Protein AF-0000000087545184 (afdb_homodimer)

Organism: NCBI:txid47879

Foldseek 3Di:
DDPPPPPPVPPDPVNVCVVVVVVVVVVVVVVVVVVPPPPPPQDPDPPFQQHHPLLPLQQLLQLLLLCVVLDDPVCSNVLSVQLVRLLRVVLNPDDPVVNVVVVVLSCQCRDQVNNCVQQVDNDHSNPDDSVSSVSSLVCLCPDPDPVSNVSSVVSSVSSVVSSLQDQVSQVRVVHRGDPPD/DDPDPPPPVPPDPVNVCVVVVVVVVVVVVVVVVVVPPPPPPQDPDPPFQQHHPLLPLQQLLQLLLLCVVLDDPVCSNVLSVQLVRLLRVVLNPDDPVVNVVVVVLSCQCRDQVNNCVQQVDNDHSNPDDSVSSVSSLVCLCPDPDVVSNVSSVVSSVSSVVSSLQDQVSQVRVVHRGDPPD

Sequence (362 aa):
MNPSLTDTPVLSRRGLLKFSLGASVFLSTVGLGASLSGCSPSQPAKGLAALRDSDLPFLRALIPVMLEGAVAAEQRNAAADATLESLDTALAHLSPPMLKLTRQLFDVLTLGITRGPLTGVWGSWETASGDEIRQFLDRWENSSLDLLRQGHSSLLQMVMMAWYSRAEAWTHCGYPGPPTVMNPSLTDTPVLSRRGLLKFSLGASVFLSTVGLGASLSGCSPSQPAKGLAALRDSDLPFLRALIPVMLEGAVAAEQRNAAADATLESLDTALAHLSPPMLKLTRQLFDVLTLGITRGPLTGVWGSWETASGDEIRQFLDRWENSSLDLLRQGHSSLLQMVMMAWYSRAEAWTHCGYPGPPTV

Solvent-accessible surface area (backbone atoms only — not comparable to full-atom values): 20162 Å² total; per-residue (Å²): 137,79,84,76,79,76,74,62,85,68,75,52,68,66,62,54,42,54,53,47,45,54,49,41,53,56,42,48,59,53,41,62,67,47,63,72,51,85,68,60,81,75,55,41,24,92,95,46,74,44,46,28,65,80,47,43,43,50,48,67,46,46,43,43,58,68,39,56,72,66,43,58,78,90,47,28,66,63,49,31,54,53,23,51,53,38,34,25,55,53,48,52,69,43,55,68,70,57,38,50,54,52,48,48,56,45,46,49,60,59,35,75,85,42,17,22,82,72,39,70,49,76,68,59,44,79,74,50,48,65,66,54,48,50,48,22,52,50,50,22,53,68,42,91,48,64,70,43,29,22,48,40,23,36,53,50,50,52,51,50,52,24,35,64,72,33,54,64,55,25,46,59,36,72,36,97,38,74,80,80,124,136,80,84,79,80,73,76,60,83,69,75,52,68,67,62,55,44,53,54,46,45,54,50,41,53,56,42,48,60,53,43,62,68,47,62,70,54,83,68,62,81,76,54,40,25,91,96,45,74,44,46,29,65,80,47,45,45,50,47,65,46,44,43,43,58,69,38,56,72,66,42,59,80,90,46,27,65,63,50,30,55,53,25,51,53,40,36,23,55,54,48,54,69,42,55,68,71,58,39,50,52,52,49,48,55,48,46,50,60,61,35,73,85,42,16,25,82,72,39,70,50,75,68,59,44,79,72,50,48,66,67,56,49,50,50,23,51,48,49,22,53,68,42,94,47,64,69,41,29,24,50,38,24,36,52,50,50,51,52,50,52,21,36,64,72,33,55,64,52,25,47,60,36,72,37,98,39,73,81,80,124

pLDDT: mean 77.79, std 22.31, range [23.62, 97.75]

Radius of gyratio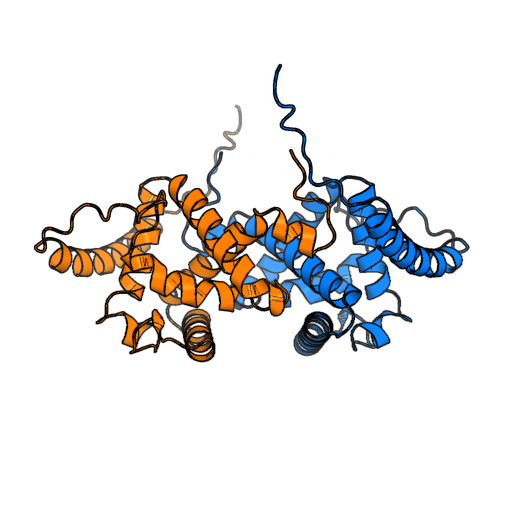n: 22.63 Å; Cα contacts (8 Å, |Δi|>4): 342; chains: 2; bounding box: 48×69×54 Å

Nearest PDB structures (foldseek):
  3j6b-assembly1_R  TM=2.404E-01  e=7.733E+00  Saccharomyces cerevisiae

Structure (mmCIF, N/CA/C/O backbone):
data_AF-0000000087545184-model_v1
#
loop_
_entity.id
_entity.type
_entity.pdbx_description
1 polymer 'Twin-arginine translocation pathway signal protein'
#
loop_
_atom_site.group_PDB
_atom_site.id
_atom_site.type_symbol
_atom_site.label_atom_id
_atom_site.label_alt_id
_atom_site.label_comp_id
_atom_site.label_asym_id
_atom_site.label_entity_id
_atom_site.label_seq_id
_atom_site.pdbx_PDB_ins_code
_atom_site.Cartn_x
_atom_site.Cartn_y
_atom_site.Cartn_z
_atom_site.occupancy
_atom_site.B_iso_or_equiv
_atom_site.auth_seq_id
_atom_site.auth_comp_id
_atom_site.auth_asym_id
_atom_site.auth_atom_id
_atom_site.pdbx_PDB_model_num
ATOM 1 N N . MET A 1 1 ? 33.625 -12.812 27.609 1 24.09 1 MET A N 1
ATOM 2 C CA . MET A 1 1 ? 32.625 -13.828 27.312 1 24.09 1 MET A CA 1
ATOM 3 C C . MET A 1 1 ? 31.516 -13.25 26.453 1 24.09 1 MET A C 1
ATOM 5 O O . MET A 1 1 ? 30.766 -12.391 26.906 1 24.09 1 MET A O 1
ATOM 9 N N . ASN A 1 2 ? 31.609 -12.898 25.156 1 28.33 2 ASN A N 1
ATOM 10 C CA . ASN A 1 2 ? 31.031 -11.945 24.203 1 28.33 2 ASN A CA 1
ATOM 11 C C . ASN A 1 2 ? 29.641 -12.391 23.75 1 28.33 2 ASN A C 1
ATOM 13 O O . ASN A 1 2 ? 29.484 -13.5 23.234 1 28.33 2 ASN A O 1
ATOM 17 N N . PRO A 1 3 ? 28.469 -11.977 24.438 1 34.03 3 PRO A N 1
ATOM 18 C CA . PRO A 1 3 ? 27.125 -12.5 24.188 1 34.03 3 PRO A CA 1
ATOM 19 C C . PRO A 1 3 ? 26.734 -12.453 22.719 1 34.03 3 PRO A C 1
ATOM 21 O O . PRO A 1 3 ? 27.125 -11.531 22 1 34.03 3 PRO A O 1
ATOM 24 N N . SER A 1 4 ? 26.766 -13.602 22.016 1 30.97 4 SER A N 1
ATOM 25 C CA . SER A 1 4 ? 26.516 -13.906 20.609 1 30.97 4 SER A CA 1
ATOM 26 C C . SER A 1 4 ? 25.125 -13.461 20.172 1 30.97 4 SER A C 1
ATOM 28 O O . SER A 1 4 ? 24.125 -13.867 20.781 1 30.97 4 SER A O 1
ATOM 30 N N . LEU A 1 5 ? 24.859 -12.258 19.859 1 33.28 5 LEU A N 1
ATOM 31 C CA . LEU A 1 5 ? 23.734 -11.453 19.391 1 33.28 5 LEU A CA 1
ATOM 32 C C . LEU A 1 5 ? 22.969 -12.164 18.281 1 33.28 5 LEU A C 1
ATOM 34 O O . LEU A 1 5 ? 22.109 -11.57 17.625 1 33.28 5 LEU A O 1
ATOM 38 N N . THR A 1 6 ? 23.469 -13.336 17.75 1 33.72 6 THR A N 1
ATOM 39 C CA . THR A 1 6 ? 22.922 -13.945 16.547 1 33.72 6 THR A CA 1
ATOM 40 C C . THR A 1 6 ? 21.547 -14.531 16.812 1 33.72 6 THR A C 1
ATOM 42 O O . THR A 1 6 ? 21.359 -15.75 16.75 1 33.72 6 THR A O 1
ATOM 45 N N . ASP A 1 7 ? 20.859 -14.195 17.859 1 32.78 7 ASP A N 1
ATOM 46 C CA . ASP A 1 7 ? 19.625 -14.945 18.109 1 32.78 7 ASP A CA 1
ATOM 47 C C . ASP A 1 7 ? 18.594 -14.68 17 1 32.78 7 ASP A C 1
ATOM 49 O O . ASP A 1 7 ? 17.969 -13.617 16.969 1 32.78 7 ASP A O 1
ATOM 53 N N . THR A 1 8 ? 18.922 -14.906 15.734 1 35.34 8 THR A N 1
ATOM 54 C CA . THR A 1 8 ? 17.953 -14.945 14.641 1 35.34 8 THR A CA 1
ATOM 55 C C . THR A 1 8 ? 16.719 -15.75 15.039 1 35.34 8 THR A C 1
ATOM 57 O O . THR A 1 8 ? 16.844 -16.906 15.453 1 35.34 8 THR A O 1
ATOM 60 N N . PRO A 1 9 ? 15.719 -15.227 15.555 1 37.59 9 PRO A N 1
ATOM 61 C CA . PRO A 1 9 ? 14.594 -16.109 15.852 1 37.59 9 PRO A CA 1
ATOM 62 C C . PRO A 1 9 ? 14.484 -17.281 14.867 1 37.59 9 PRO A C 1
ATOM 64 O O . PRO A 1 9 ? 14.516 -17.078 13.656 1 37.59 9 PRO A O 1
ATOM 67 N N . VAL A 1 10 ? 15.094 -18.469 15.086 1 35.94 10 VAL A N 1
ATOM 68 C CA . VAL A 1 10 ? 15.094 -19.797 14.469 1 35.94 10 VAL A CA 1
ATOM 69 C C . VAL A 1 10 ? 13.664 -20.203 14.125 1 35.94 10 VAL A C 1
ATOM 71 O O . VAL A 1 10 ? 12.805 -20.297 15.008 1 35.94 10 VAL A O 1
ATOM 74 N N . LEU A 1 11 ? 13.039 -19.672 13.125 1 39.94 11 LEU A N 1
ATOM 75 C CA . LEU A 1 11 ? 11.883 -20.422 12.656 1 39.94 11 LEU A CA 1
ATOM 76 C C . LEU A 1 11 ? 12.047 -21.906 12.961 1 39.94 11 LEU A C 1
ATOM 78 O O . LEU A 1 11 ? 13.102 -22.484 12.68 1 39.94 11 LEU A O 1
ATOM 82 N N . SER A 1 12 ? 11.445 -22.375 14.008 1 40.38 12 SER A N 1
ATOM 83 C CA . SER A 1 12 ? 11.547 -23.781 14.375 1 40.38 12 SER A CA 1
ATOM 84 C C . SER A 1 12 ? 11.367 -24.688 13.156 1 40.38 12 SER A C 1
ATOM 86 O O . SER A 1 12 ? 10.656 -24.328 12.211 1 40.38 12 SER A O 1
ATOM 88 N N . ARG A 1 13 ? 12.227 -25.688 12.852 1 46.81 13 ARG A N 1
ATOM 89 C CA . ARG A 1 13 ? 12.258 -26.703 11.805 1 46.81 13 ARG A CA 1
ATOM 90 C C . ARG A 1 13 ? 10.867 -27.25 11.531 1 46.81 13 ARG A C 1
ATOM 92 O O . ARG A 1 13 ? 10.477 -27.438 10.375 1 46.81 13 ARG A O 1
ATOM 99 N N . ARG A 1 14 ? 10.094 -27.484 12.609 1 47.75 14 ARG A N 1
ATOM 100 C CA . ARG A 1 14 ? 8.773 -28.094 12.484 1 47.75 14 ARG A CA 1
ATOM 101 C C . ARG A 1 14 ? 7.789 -27.156 11.805 1 47.75 14 ARG A C 1
ATOM 103 O O . ARG A 1 14 ? 6.988 -27.578 10.969 1 47.75 14 ARG A O 1
ATOM 110 N N . GLY A 1 15 ? 7.746 -26.016 12.156 1 43.97 15 GLY A N 1
ATOM 111 C CA . GLY A 1 15 ? 6.859 -25.031 11.539 1 43.97 15 GLY A CA 1
ATOM 112 C C . GLY A 1 15 ? 7.23 -24.719 10.102 1 43.97 15 GLY A C 1
ATOM 113 O O . GLY A 1 15 ? 6.352 -24.578 9.25 1 43.97 15 GLY A O 1
ATOM 114 N N . LEU A 1 16 ? 8.5 -24.594 9.75 1 49 16 LEU A N 1
ATOM 115 C CA . LEU A 1 16 ? 9.008 -24.484 8.391 1 49 16 LEU A CA 1
ATOM 116 C C . LEU A 1 16 ? 8.68 -25.734 7.582 1 49 16 LEU A C 1
ATOM 118 O O . LEU A 1 16 ? 8.328 -25.656 6.402 1 49 16 LEU A O 1
ATOM 122 N N . LEU A 1 17 ? 8.664 -26.906 8.227 1 48.59 17 LEU A N 1
ATOM 123 C CA . LEU A 1 17 ? 8.328 -28.172 7.586 1 48.59 17 LEU A CA 1
ATOM 124 C C . LEU A 1 17 ? 6.844 -28.25 7.246 1 48.59 17 LEU A C 1
ATOM 126 O O . LEU A 1 17 ? 6.473 -28.688 6.16 1 48.59 17 LEU A O 1
ATOM 130 N N . LYS A 1 18 ? 5.922 -27.891 8.078 1 48.12 18 LYS A N 1
ATOM 131 C CA . LYS A 1 18 ? 4.488 -27.891 7.805 1 48.12 18 LYS A CA 1
ATOM 132 C C . LYS A 1 18 ? 4.141 -26.906 6.691 1 48.12 18 LYS A C 1
ATOM 134 O O . LYS A 1 18 ? 3.318 -27.203 5.824 1 48.12 18 LYS A O 1
ATOM 139 N N . PHE A 1 19 ? 4.707 -25.812 6.703 1 43.84 19 PHE A N 1
ATOM 140 C CA . PHE A 1 19 ? 4.504 -24.828 5.645 1 43.84 19 PHE A CA 1
ATOM 141 C C . PHE A 1 19 ? 5.141 -25.297 4.344 1 43.84 19 PHE A C 1
ATOM 143 O O . PHE A 1 19 ? 4.555 -25.141 3.268 1 43.84 19 PHE A O 1
ATOM 150 N N . SER A 1 20 ? 6.324 -25.828 4.406 1 46.53 20 SER A N 1
ATOM 151 C CA . SER A 1 20 ? 6.965 -26.422 3.236 1 46.53 20 SER A CA 1
ATOM 152 C C . SER A 1 20 ? 6.207 -27.656 2.756 1 46.53 20 SER A C 1
ATOM 154 O O . SER A 1 20 ? 6.082 -27.875 1.552 1 46.53 20 SER A O 1
ATOM 156 N N . LEU A 1 21 ? 5.711 -28.438 3.666 1 46.19 21 LEU A N 1
ATOM 157 C CA . LEU A 1 21 ? 4.961 -29.641 3.279 1 46.19 21 LEU A CA 1
ATOM 158 C C . LEU A 1 21 ? 3.625 -29.25 2.652 1 46.19 21 LEU A C 1
ATOM 160 O O . LEU A 1 21 ? 3.199 -29.859 1.668 1 46.19 21 LEU A O 1
ATOM 164 N N . GLY A 1 22 ? 2.949 -28.359 3.168 1 43.41 22 GLY A N 1
ATOM 165 C CA . GLY A 1 22 ? 1.74 -27.875 2.512 1 43.41 22 GLY A CA 1
ATOM 166 C C . GLY A 1 22 ? 2.01 -27.203 1.177 1 43.41 22 GLY A C 1
ATOM 167 O O . GLY A 1 22 ? 1.303 -27.453 0.198 1 43.41 22 GLY A O 1
ATOM 168 N N . ALA A 1 23 ? 3.002 -26.422 1.143 1 44.78 23 ALA A N 1
ATOM 169 C CA . ALA A 1 23 ? 3.436 -25.859 -0.129 1 44.78 23 ALA A CA 1
ATOM 170 C C . ALA A 1 23 ? 3.953 -26.938 -1.07 1 44.78 23 ALA A C 1
ATOM 172 O O . ALA A 1 23 ? 3.711 -26.891 -2.279 1 44.78 23 ALA A O 1
ATOM 173 N N . SER A 1 24 ? 4.668 -27.844 -0.551 1 44.38 24 SER A N 1
ATOM 174 C CA . SER A 1 24 ? 5.152 -28.953 -1.361 1 44.38 24 SER A CA 1
ATOM 175 C C . SER A 1 24 ? 3.994 -29.812 -1.874 1 44.38 24 SER A C 1
ATOM 177 O O . SER A 1 24 ? 4.027 -30.297 -3.008 1 44.38 24 SER A O 1
ATOM 179 N N . VAL A 1 25 ? 3.047 -30.156 -0.999 1 44.69 25 VAL A N 1
ATOM 180 C CA . VAL A 1 25 ? 1.934 -30.953 -1.495 1 44.69 25 VAL A CA 1
ATOM 181 C C . VAL A 1 25 ? 1.192 -30.188 -2.588 1 44.69 25 VAL A C 1
ATOM 183 O O . VAL A 1 25 ? 0.802 -30.781 -3.605 1 44.69 25 VAL A O 1
ATOM 186 N N . PHE A 1 26 ? 1.007 -29 -2.361 1 43.09 26 PHE A N 1
ATOM 187 C CA . PHE A 1 26 ? 0.377 -28.219 -3.412 1 43.09 26 PHE A CA 1
ATOM 188 C C . PHE A 1 26 ? 1.275 -28.125 -4.641 1 43.09 26 PHE A C 1
ATOM 190 O O . PHE A 1 26 ? 0.806 -28.281 -5.77 1 43.09 26 PHE A O 1
ATOM 197 N N . LEU A 1 27 ? 2.598 -28.016 -4.383 1 43.88 27 LEU A N 1
ATOM 198 C CA . LEU A 1 27 ? 3.545 -27.984 -5.488 1 43.88 27 LEU A CA 1
ATOM 199 C C . LEU A 1 27 ? 3.668 -29.344 -6.148 1 43.88 27 LEU A C 1
ATOM 201 O O . LEU A 1 27 ? 3.854 -29.453 -7.363 1 43.88 27 LEU A O 1
ATOM 205 N N . SER A 1 28 ? 3.674 -30.375 -5.406 1 43.22 28 SER A N 1
ATOM 206 C CA . SER A 1 28 ? 3.832 -31.688 -6.016 1 43.22 28 SER A CA 1
ATOM 207 C C . SER A 1 28 ? 2.648 -32.031 -6.91 1 43.22 28 SER A C 1
ATOM 209 O O . SER A 1 28 ? 2.809 -32.688 -7.934 1 43.22 28 SER A O 1
ATOM 211 N N . THR A 1 29 ? 1.557 -31.641 -6.527 1 42.66 29 THR A N 1
ATOM 212 C CA . THR A 1 29 ? 0.438 -31.984 -7.395 1 42.66 29 THR A CA 1
ATOM 213 C C . THR A 1 29 ? 0.435 -31.125 -8.648 1 42.66 29 THR A C 1
ATOM 215 O O . THR A 1 29 ? 0.121 -31.609 -9.742 1 42.66 29 THR A O 1
ATOM 218 N N . VAL A 1 30 ? 0.842 -29.922 -8.516 1 41.78 30 VAL A N 1
ATOM 219 C CA . VAL A 1 30 ? 0.921 -29.094 -9.719 1 41.78 30 VAL A CA 1
ATOM 220 C C . VAL A 1 30 ? 2.146 -29.484 -10.539 1 41.78 30 VAL A C 1
ATOM 222 O O . VAL A 1 30 ? 2.107 -29.469 -11.773 1 41.78 30 VAL A O 1
ATOM 225 N N . GLY A 1 31 ? 3.217 -29.906 -9.891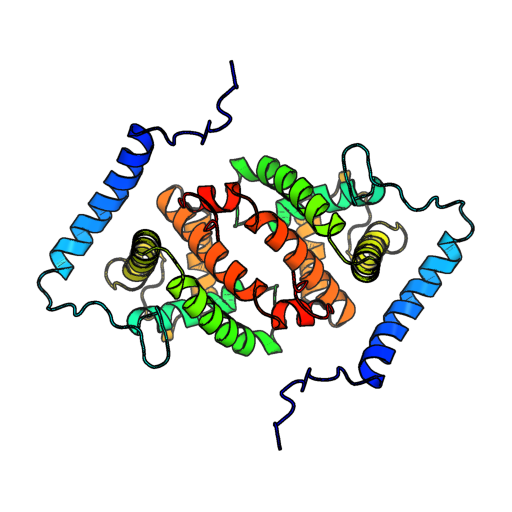 1 39.16 31 GLY A N 1
ATOM 226 C CA . GLY A 1 31 ? 4.414 -30.328 -10.594 1 39.16 31 GLY A CA 1
ATOM 227 C C . GLY A 1 31 ? 4.207 -31.578 -11.438 1 39.16 31 GLY A C 1
ATOM 228 O O . GLY A 1 31 ? 4.773 -31.703 -12.523 1 39.16 31 GLY A O 1
ATOM 229 N N . LEU A 1 32 ? 3.566 -32.625 -10.82 1 38.84 32 LEU A N 1
ATOM 230 C CA . LEU A 1 32 ? 3.463 -33.875 -11.594 1 38.84 32 LEU A CA 1
ATOM 231 C C . LEU A 1 32 ? 2.723 -33.625 -12.906 1 38.84 32 LEU A C 1
ATOM 233 O O . LEU A 1 32 ? 3.049 -34.219 -13.922 1 38.84 32 LEU A O 1
ATOM 237 N N . GLY A 1 33 ? 1.701 -32.844 -12.938 1 38.69 33 GLY A N 1
ATOM 238 C CA . GLY A 1 33 ? 1.041 -32.594 -14.211 1 38.69 33 GLY A CA 1
ATOM 239 C C . GLY A 1 33 ? 1.851 -31.734 -15.141 1 38.69 33 GLY A C 1
ATOM 240 O O . GLY A 1 33 ? 1.677 -31.797 -16.359 1 38.69 33 GLY A O 1
ATOM 241 N N . ALA A 1 34 ? 2.699 -30.844 -14.57 1 40.25 34 ALA A N 1
ATOM 242 C CA . ALA A 1 34 ? 3.531 -29.984 -15.414 1 40.25 34 ALA A CA 1
ATOM 243 C C . ALA A 1 34 ? 4.762 -30.734 -15.906 1 40.25 34 ALA A C 1
ATOM 245 O O . ALA A 1 34 ? 5.449 -30.281 -16.828 1 40.25 34 ALA A O 1
ATOM 246 N N . SER A 1 35 ? 5.305 -31.703 -15.273 1 36.97 35 SER A N 1
ATOM 247 C CA . SER A 1 35 ? 6.496 -32.375 -15.789 1 36.97 35 SER A CA 1
ATOM 248 C C . SER A 1 35 ? 6.277 -32.875 -17.203 1 36.97 35 SER A C 1
ATOM 250 O O . SER A 1 35 ? 7.238 -33.156 -17.922 1 36.97 35 SER A O 1
ATOM 252 N N . LEU A 1 36 ? 5.27 -33.656 -17.422 1 36.69 36 LEU A N 1
ATOM 253 C CA . LEU A 1 36 ? 5.23 -34.219 -18.766 1 36.69 36 LEU A CA 1
ATOM 254 C C . LEU A 1 36 ? 5.262 -33.125 -19.828 1 36.69 36 LEU A C 1
ATOM 256 O O . LEU A 1 36 ? 5.449 -33.406 -21.016 1 36.69 36 LEU A O 1
ATOM 260 N N . SER A 1 37 ? 4.348 -32.125 -19.766 1 34.97 37 SER A N 1
ATOM 261 C CA . SER A 1 37 ? 4.496 -31.25 -20.906 1 34.97 37 SER A CA 1
ATOM 262 C C . SER A 1 37 ? 5.852 -30.547 -20.906 1 34.97 37 SER A C 1
ATOM 264 O O . SER A 1 37 ? 6.43 -30.312 -19.844 1 34.97 37 SER A O 1
ATOM 266 N N . GLY A 1 38 ? 6.867 -30.812 -21.828 1 35.91 38 GLY A N 1
ATOM 267 C CA . GLY A 1 38 ? 8.023 -30.047 -22.266 1 35.91 38 GLY A CA 1
ATOM 268 C C . GLY A 1 38 ? 8.07 -28.656 -21.688 1 35.91 38 GLY A C 1
ATOM 269 O O . GLY A 1 38 ? 8.109 -27.672 -22.438 1 35.91 38 GLY A O 1
ATOM 270 N N . CYS A 1 39 ? 7.41 -28.344 -20.625 1 41.38 39 CYS A N 1
ATOM 271 C CA . CYS A 1 39 ? 7.371 -27 -20.078 1 41.38 39 CYS A CA 1
ATOM 272 C C . CYS A 1 39 ? 8.773 -26.406 -19.969 1 41.38 39 CYS A C 1
ATOM 274 O O . CYS A 1 39 ? 9.609 -26.922 -19.219 1 41.38 39 CYS A O 1
ATOM 276 N N . SER A 1 40 ? 9.57 -26.078 -21 1 41.53 40 SER A N 1
ATOM 277 C CA . SER A 1 40 ? 10.719 -25.172 -21.078 1 41.53 40 SER A CA 1
ATOM 278 C C . SER A 1 40 ? 10.781 -24.25 -19.875 1 41.53 40 SER A C 1
ATOM 280 O O . SER A 1 40 ? 9.742 -23.766 -19.391 1 41.53 40 SER A O 1
ATOM 282 N N . PRO A 1 41 ? 11.766 -24.281 -18.922 1 50.72 41 PRO A N 1
ATOM 283 C CA . PRO A 1 41 ? 11.961 -23.219 -17.938 1 50.72 41 PRO A CA 1
ATOM 284 C C . PRO A 1 41 ? 11.406 -21.859 -18.391 1 50.72 41 PRO A C 1
ATOM 286 O O . PRO A 1 41 ? 11.656 -21.453 -19.531 1 50.72 41 PRO A O 1
ATOM 289 N N . SER A 1 42 ? 10.102 -21.562 -18.078 1 61.53 42 SER A N 1
ATOM 290 C CA . SER A 1 42 ? 9.289 -20.469 -18.594 1 61.53 42 SER A CA 1
ATOM 291 C C . SER A 1 42 ? 10.117 -19.203 -18.781 1 61.53 42 SER A C 1
ATOM 293 O O . SER A 1 42 ? 10.656 -18.672 -17.812 1 61.53 42 SER A O 1
ATOM 295 N N . GLN A 1 43 ? 10.844 -19.172 -19.797 1 77.38 43 GLN A N 1
ATOM 296 C CA . GLN A 1 43 ? 11.578 -18 -20.281 1 77.38 43 GLN A CA 1
ATOM 297 C C . GLN A 1 43 ? 10.781 -16.719 -20.047 1 77.38 43 GLN A C 1
ATOM 299 O O . GLN A 1 43 ? 9.562 -16.688 -20.25 1 77.38 43 GLN A O 1
ATOM 304 N N . PRO A 1 44 ? 11.562 -15.82 -19.516 1 82.19 44 PRO A N 1
ATOM 305 C CA . PRO A 1 44 ? 10.906 -14.516 -19.375 1 82.19 44 PRO A CA 1
ATOM 306 C C . PRO A 1 44 ? 10.289 -14.031 -20.688 1 82.19 44 PRO A C 1
ATOM 308 O O . PRO A 1 44 ? 10.766 -14.391 -21.766 1 82.19 44 PRO A O 1
ATOM 311 N N . ALA A 1 45 ? 9.188 -13.336 -20.594 1 87 45 ALA A N 1
ATOM 312 C CA . ALA A 1 45 ? 8.547 -12.711 -21.75 1 87 45 ALA A CA 1
ATOM 313 C C . ALA A 1 45 ? 9.5 -11.75 -22.469 1 87 45 ALA A C 1
ATOM 315 O O . ALA A 1 45 ? 10.516 -11.336 -21.891 1 87 45 ALA A O 1
ATOM 316 N N . LYS A 1 46 ? 9.195 -11.406 -23.656 1 82.75 46 LYS A N 1
ATOM 317 C CA . LYS A 1 46 ? 10.055 -10.539 -24.453 1 82.75 46 LYS A CA 1
ATOM 318 C C . LYS A 1 46 ? 10.234 -9.18 -23.781 1 82.75 46 LYS A C 1
ATOM 320 O O . LYS A 1 46 ? 9.25 -8.516 -23.453 1 82.75 46 LYS A O 1
ATOM 325 N N . GLY A 1 47 ? 11.461 -8.883 -23.594 1 87.62 47 GLY A N 1
ATOM 326 C CA . GLY A 1 47 ? 11.773 -7.57 -23.047 1 87.62 47 GLY A CA 1
ATOM 327 C C . GLY A 1 47 ? 11.727 -7.535 -21.531 1 87.62 47 GLY A C 1
ATOM 328 O O . GLY A 1 47 ? 11.945 -6.488 -20.922 1 87.62 47 GLY A O 1
ATOM 329 N N . LEU A 1 48 ? 11.375 -8.633 -20.938 1 92.38 48 LEU A N 1
ATOM 330 C CA . LEU A 1 48 ? 11.305 -8.688 -19.484 1 92.38 48 LEU A CA 1
ATOM 331 C C . LEU A 1 48 ? 12.367 -9.625 -18.922 1 92.38 48 LEU A C 1
ATOM 333 O O . LEU A 1 48 ? 12.922 -10.445 -19.656 1 92.38 48 LEU A O 1
ATOM 337 N N . ALA A 1 49 ? 12.672 -9.531 -17.672 1 91.81 49 ALA A N 1
ATOM 338 C CA . ALA A 1 49 ? 13.797 -10.234 -17.062 1 91.81 49 ALA A CA 1
ATOM 339 C C . ALA A 1 49 ? 13.32 -11.445 -16.266 1 91.81 49 ALA A C 1
ATOM 341 O O . ALA A 1 49 ? 14.047 -12.43 -16.125 1 91.81 49 ALA A O 1
ATOM 342 N N . ALA A 1 50 ? 12.109 -11.352 -15.727 1 93.12 50 ALA A N 1
ATOM 343 C CA . ALA A 1 50 ? 11.688 -12.414 -14.82 1 93.12 50 ALA A CA 1
ATOM 344 C C . ALA A 1 50 ? 10.258 -12.859 -15.125 1 93.12 50 ALA A C 1
ATOM 346 O O . ALA A 1 50 ? 9.953 -14.055 -15.102 1 93.12 50 ALA A O 1
ATOM 347 N N . LEU A 1 51 ? 9.438 -12 -15.516 1 95.69 51 LEU A N 1
ATOM 348 C CA . LEU A 1 51 ? 8.031 -12.32 -15.742 1 95.69 51 LEU A CA 1
ATOM 349 C C . LEU A 1 51 ? 7.852 -13.078 -17.047 1 95.69 51 LEU A C 1
ATOM 351 O O . LEU A 1 51 ? 8.508 -12.766 -18.047 1 95.69 51 LEU A O 1
ATOM 355 N N . ARG A 1 52 ? 7.008 -14.031 -16.969 1 94.44 52 ARG A N 1
ATOM 356 C CA . ARG A 1 52 ? 6.703 -14.852 -18.141 1 94.44 52 ARG A CA 1
ATOM 357 C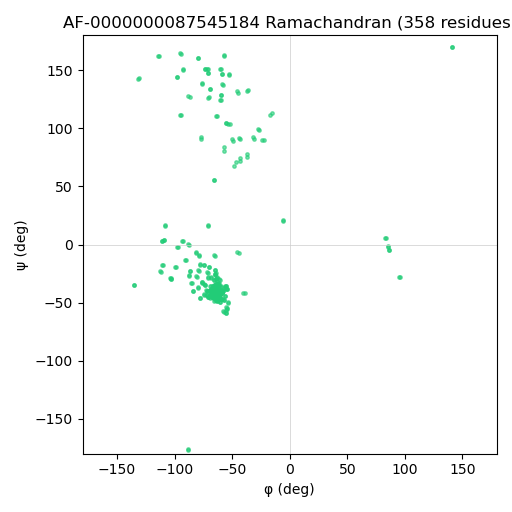 C . ARG A 1 52 ? 5.457 -14.344 -18.859 1 94.44 52 ARG A C 1
ATOM 359 O O . ARG A 1 52 ? 4.68 -13.578 -18.281 1 94.44 52 ARG A O 1
ATOM 366 N N . ASP A 1 53 ? 5.25 -14.773 -20.062 1 94.06 53 ASP A N 1
ATOM 367 C CA . ASP A 1 53 ? 4.074 -14.414 -20.844 1 94.06 53 ASP A CA 1
ATOM 368 C C . ASP A 1 53 ? 2.791 -14.844 -20.141 1 94.06 53 ASP A C 1
ATOM 370 O O . ASP A 1 53 ? 1.777 -14.148 -20.203 1 94.06 53 ASP A O 1
ATOM 374 N N . SER A 1 54 ? 2.887 -15.977 -19.5 1 91.62 54 SER A N 1
ATOM 375 C CA . SER A 1 54 ? 1.71 -16.531 -18.828 1 91.62 54 SER A CA 1
ATOM 376 C C . SER A 1 54 ? 1.319 -15.703 -17.609 1 91.62 54 SER A C 1
ATOM 378 O O . SER A 1 54 ? 0.172 -15.75 -17.172 1 91.62 54 SER A O 1
ATOM 380 N N . ASP A 1 55 ? 2.25 -14.883 -17.078 1 95.12 55 ASP A N 1
ATOM 381 C CA . ASP A 1 55 ? 2.012 -14.109 -15.867 1 95.12 55 ASP A CA 1
ATOM 382 C C . ASP A 1 55 ? 1.352 -12.766 -16.203 1 95.12 55 ASP A C 1
ATOM 384 O O . ASP A 1 55 ? 0.696 -12.164 -15.344 1 95.12 55 ASP A O 1
ATOM 388 N N . LEU A 1 56 ? 1.512 -12.305 -17.438 1 96 56 LEU A N 1
ATOM 389 C CA . LEU A 1 56 ? 1.274 -10.906 -17.781 1 96 56 LEU A CA 1
ATOM 390 C C . LEU A 1 56 ? -0.218 -10.594 -17.781 1 96 56 LEU A C 1
ATOM 392 O O . LEU A 1 56 ? -0.642 -9.578 -17.219 1 96 56 LEU A O 1
ATOM 396 N N . PRO A 1 57 ? -1.086 -11.453 -18.344 1 95.69 57 PRO A N 1
ATOM 397 C CA . PRO A 1 57 ? -2.514 -11.133 -18.312 1 95.69 57 PRO A CA 1
ATOM 398 C C . PRO A 1 57 ? -3.057 -10.961 -16.906 1 95.69 57 PRO A C 1
ATOM 400 O O . PRO A 1 57 ? -3.82 -10.031 -16.641 1 95.69 57 PRO A O 1
ATOM 403 N N . PHE A 1 58 ? -2.646 -11.812 -16.047 1 96.75 58 PHE A N 1
ATOM 404 C CA . PHE A 1 58 ? -3.074 -11.75 -14.648 1 96.75 58 PHE A CA 1
ATOM 405 C C . PHE A 1 58 ? -2.588 -10.453 -14 1 96.75 58 PHE A C 1
ATOM 407 O O . PHE A 1 58 ? -3.377 -9.727 -13.391 1 96.75 58 PHE A O 1
ATOM 414 N N . LEU A 1 59 ? -1.317 -10.109 -14.148 1 97.62 59 LEU A N 1
ATOM 415 C CA . LEU A 1 59 ? -0.718 -8.945 -13.5 1 97.62 59 LEU A CA 1
ATOM 416 C C . LEU A 1 59 ? -1.274 -7.652 -14.078 1 97.62 59 LEU A C 1
ATOM 418 O O . LEU A 1 59 ? -1.486 -6.684 -13.344 1 97.62 59 LEU A O 1
ATOM 422 N N . ARG A 1 60 ? -1.534 -7.664 -15.336 1 97.06 60 ARG A N 1
ATOM 423 C CA . ARG A 1 60 ? -2.082 -6.477 -15.984 1 97.06 60 ARG A CA 1
ATOM 424 C C . ARG A 1 60 ? -3.506 -6.203 -15.516 1 97.06 60 ARG A C 1
ATOM 426 O O . ARG A 1 60 ? -3.941 -5.051 -15.469 1 97.06 60 ARG A O 1
ATOM 433 N N . ALA A 1 61 ? -4.203 -7.215 -15.148 1 96.69 61 ALA A N 1
ATOM 434 C CA . ALA A 1 61 ? -5.547 -7.062 -14.602 1 96.69 61 ALA A CA 1
ATOM 435 C C . ALA A 1 61 ? -5.492 -6.645 -13.133 1 96.69 61 ALA A C 1
ATOM 437 O O . ALA A 1 61 ? -6.32 -5.852 -12.672 1 96.69 61 ALA A O 1
ATOM 438 N N . LEU A 1 62 ? -4.57 -7.133 -12.375 1 97.69 62 LEU A N 1
ATOM 439 C CA . LEU A 1 62 ? -4.473 -7.012 -10.922 1 97.69 62 LEU A CA 1
ATOM 440 C C . LEU A 1 62 ? -3.941 -5.637 -10.531 1 97.69 62 LEU A C 1
ATOM 442 O O . LEU A 1 62 ? -4.5 -4.98 -9.648 1 97.69 62 LEU A O 1
ATOM 446 N N . ILE A 1 63 ? -2.871 -5.137 -11.188 1 97.75 63 ILE A N 1
ATOM 447 C CA . ILE A 1 63 ? -2.064 -4.012 -10.727 1 97.75 63 ILE A CA 1
ATOM 448 C C . ILE A 1 63 ? -2.906 -2.736 -10.742 1 97.75 63 ILE A C 1
ATOM 450 O O . ILE A 1 63 ? -2.936 -1.992 -9.766 1 97.75 63 ILE A O 1
ATOM 454 N N . PRO A 1 64 ? -3.686 -2.496 -11.812 1 96.44 64 PRO A N 1
ATOM 455 C CA . PRO A 1 64 ? -4.473 -1.262 -11.789 1 96.44 64 PRO A CA 1
ATOM 456 C C . PRO A 1 64 ? -5.473 -1.224 -10.633 1 96.44 64 PRO A C 1
ATOM 458 O O . PRO A 1 64 ? -5.703 -0.163 -10.047 1 96.44 64 PRO A O 1
ATOM 461 N N . VAL A 1 65 ? -6.016 -2.34 -10.297 1 95.81 65 VAL A N 1
ATOM 462 C CA . VAL A 1 65 ? -6.992 -2.402 -9.211 1 95.81 65 VAL A CA 1
ATOM 463 C C . VAL A 1 65 ? -6.301 -2.145 -7.875 1 95.81 65 VAL A C 1
ATOM 465 O O . VAL A 1 65 ? -6.832 -1.426 -7.027 1 95.81 65 VAL A O 1
ATOM 468 N N . MET A 1 66 ? -5.16 -2.668 -7.75 1 94.75 66 MET A N 1
ATOM 469 C CA . MET A 1 66 ? -4.434 -2.496 -6.492 1 94.75 66 MET A CA 1
ATOM 470 C C . MET A 1 66 ? -3.939 -1.062 -6.34 1 94.75 66 MET A C 1
ATOM 472 O O . MET A 1 66 ? -3.711 -0.594 -5.223 1 94.75 66 MET A O 1
ATOM 476 N N . LEU A 1 67 ? -3.768 -0.366 -7.418 1 93.62 67 LEU A N 1
ATOM 477 C CA . LEU A 1 67 ? -3.262 1.002 -7.379 1 93.62 67 LEU A CA 1
ATOM 478 C C . LEU A 1 67 ? -4.402 1.999 -7.199 1 93.62 67 LEU A C 1
ATOM 480 O O . LEU A 1 67 ? -4.164 3.205 -7.09 1 93.62 67 LEU A O 1
ATOM 484 N N . GLU A 1 68 ? -5.562 1.378 -7.125 1 90 68 GLU A N 1
ATOM 485 C CA . GLU A 1 68 ? -6.684 2.27 -6.852 1 90 68 GLU A CA 1
ATOM 486 C C . GLU A 1 68 ? -6.5 2.998 -5.523 1 90 68 GLU A C 1
ATOM 488 O O . GLU A 1 68 ? -6.18 2.377 -4.508 1 90 68 GLU A O 1
ATOM 493 N N . GLY A 1 69 ? -6.609 4.27 -5.473 1 83.5 69 GLY A N 1
ATOM 494 C CA . GLY A 1 69 ? -6.418 5.07 -4.273 1 83.5 69 GLY A CA 1
ATOM 495 C C . GLY A 1 69 ? -5.016 5.637 -4.148 1 83.5 69 GLY A C 1
ATOM 496 O O . GLY A 1 69 ? -4.812 6.668 -3.504 1 83.5 69 GLY A O 1
ATOM 497 N N . ALA A 1 70 ? -4.074 4.891 -4.754 1 86.69 70 ALA A N 1
ATOM 498 C CA . ALA A 1 70 ? -2.688 5.348 -4.691 1 86.69 70 ALA A CA 1
ATOM 499 C C . ALA A 1 70 ? -2.375 6.301 -5.844 1 86.69 70 ALA A C 1
ATOM 501 O O . ALA A 1 70 ? -1.478 7.141 -5.734 1 86.69 70 ALA A O 1
ATOM 502 N N . VAL A 1 71 ? -3.098 6.129 -6.898 1 86.94 71 VAL A N 1
ATOM 503 C CA . VAL A 1 71 ? -2.852 6.898 -8.117 1 86.94 71 VAL A CA 1
ATOM 504 C C . VAL A 1 71 ? -4.164 7.477 -8.641 1 86.94 71 VAL A C 1
ATOM 506 O O . VAL A 1 71 ? -5.207 6.824 -8.57 1 86.94 71 VAL A O 1
ATOM 509 N N . ALA A 1 72 ? -4.051 8.68 -9.148 1 83.25 72 ALA A N 1
ATOM 510 C CA . ALA A 1 72 ? -5.227 9.281 -9.773 1 83.25 72 ALA A CA 1
ATOM 511 C C . ALA A 1 72 ? -5.734 8.414 -10.922 1 83.25 72 ALA A C 1
ATOM 513 O O . ALA A 1 72 ? -4.945 7.805 -11.648 1 83.25 72 ALA A O 1
ATOM 514 N N . ALA A 1 73 ? -7.008 8.414 -11.102 1 83.81 73 ALA A N 1
ATOM 515 C CA . ALA A 1 73 ? -7.672 7.555 -12.07 1 83.81 73 ALA A CA 1
ATOM 516 C C . ALA A 1 73 ? -7.09 7.754 -13.469 1 83.81 73 ALA A C 1
ATOM 518 O O . ALA A 1 73 ? -6.891 6.789 -14.211 1 83.81 73 ALA A O 1
ATOM 519 N N . GLU A 1 74 ? -6.754 8.977 -13.703 1 85.62 74 GLU A N 1
ATOM 520 C CA . GLU A 1 74 ? -6.301 9.312 -15.055 1 85.62 74 GLU A CA 1
ATOM 521 C C . GLU A 1 74 ? -4.891 8.797 -15.305 1 85.62 74 GLU A C 1
ATOM 523 O O . GLU A 1 74 ? -4.473 8.664 -16.453 1 85.62 74 GLU A O 1
ATOM 528 N N . GLN A 1 75 ? -4.207 8.5 -14.289 1 88 75 GLN A N 1
ATOM 529 C CA . GLN A 1 75 ? -2.814 8.086 -14.422 1 88 75 GLN A CA 1
ATOM 530 C C . GLN A 1 75 ? -2.658 6.598 -14.109 1 88 75 GLN A C 1
ATOM 532 O O . GLN A 1 75 ? -1.553 6.059 -14.172 1 88 75 GLN A O 1
ATOM 537 N N . ARG A 1 76 ? -3.715 5.934 -13.867 1 91.38 76 ARG A N 1
ATOM 538 C CA . ARG A 1 76 ? -3.67 4.59 -13.297 1 91.38 76 ARG A CA 1
ATOM 539 C C . ARG A 1 76 ? -3.068 3.596 -14.281 1 91.38 76 ARG A C 1
ATOM 541 O O . ARG A 1 76 ? -2.246 2.758 -13.906 1 91.38 76 ARG A O 1
ATOM 548 N N . ASN A 1 77 ? -3.467 3.705 -15.539 1 92.06 77 ASN A N 1
ATOM 549 C CA . ASN A 1 77 ? -2.957 2.75 -16.516 1 92.06 77 ASN A CA 1
ATOM 550 C C . ASN A 1 77 ? -1.457 2.922 -16.734 1 92.06 77 ASN A C 1
ATOM 552 O O . ASN A 1 77 ? -0.715 1.938 -16.781 1 92.06 77 ASN A O 1
ATOM 556 N N . ALA A 1 78 ? -1.043 4.086 -16.891 1 93.19 78 ALA A N 1
ATOM 557 C CA . ALA A 1 78 ? 0.383 4.355 -17.062 1 93.19 78 ALA A CA 1
ATOM 558 C C . ALA A 1 78 ? 1.167 3.914 -15.828 1 93.19 78 ALA A C 1
ATOM 560 O O . ALA A 1 78 ? 2.248 3.332 -15.945 1 93.19 78 ALA A O 1
ATOM 561 N N . ALA A 1 79 ? 0.616 4.207 -14.688 1 93.69 79 ALA A N 1
ATOM 562 C CA . ALA A 1 79 ? 1.249 3.795 -13.438 1 93.69 79 ALA A CA 1
ATOM 563 C C . ALA A 1 79 ? 1.329 2.273 -13.344 1 93.69 79 ALA A C 1
ATOM 565 O O . ALA A 1 79 ? 2.33 1.728 -12.875 1 93.69 79 ALA A O 1
ATOM 566 N N . ALA A 1 80 ? 0.293 1.615 -13.797 1 96.12 80 ALA A N 1
ATOM 567 C CA . ALA A 1 80 ? 0.262 0.156 -13.75 1 96.12 80 ALA A CA 1
ATOM 568 C C . ALA A 1 80 ? 1.354 -0.442 -14.633 1 96.12 80 ALA A C 1
ATOM 570 O O . ALA A 1 80 ? 2.037 -1.387 -14.234 1 96.12 80 ALA A O 1
ATOM 571 N N . ASP A 1 81 ? 1.516 0.133 -15.82 1 95.5 81 ASP A N 1
ATOM 572 C CA . ASP A 1 81 ? 2.555 -0.345 -16.734 1 95.5 81 ASP A CA 1
ATOM 573 C C . ASP A 1 81 ? 3.943 -0.134 -16.141 1 95.5 81 ASP A C 1
ATOM 575 O O . ASP A 1 81 ? 4.793 -1.027 -16.188 1 95.5 81 ASP A O 1
ATOM 579 N N . ALA A 1 82 ? 4.121 0.978 -15.617 1 94.75 82 ALA A N 1
ATOM 580 C CA . ALA A 1 82 ? 5.402 1.287 -14.992 1 94.75 82 ALA A CA 1
ATOM 581 C C . ALA A 1 82 ? 5.66 0.373 -13.797 1 94.75 82 ALA A C 1
ATOM 583 O O . ALA A 1 82 ? 6.789 -0.087 -13.594 1 94.75 82 ALA A O 1
ATOM 584 N N . THR A 1 83 ? 4.625 0.154 -13.047 1 96.38 83 THR A N 1
ATOM 585 C CA . THR A 1 83 ? 4.738 -0.73 -11.891 1 96.38 83 THR A CA 1
ATOM 586 C C . THR A 1 83 ? 5.109 -2.145 -12.328 1 96.38 83 THR A C 1
ATOM 588 O O . THR A 1 83 ? 5.91 -2.812 -11.672 1 96.38 83 THR A O 1
ATOM 591 N N . LEU A 1 84 ? 4.492 -2.594 -13.438 1 97.12 84 LEU A N 1
ATOM 592 C CA . LEU A 1 84 ? 4.797 -3.92 -13.969 1 97.12 84 LEU A CA 1
ATOM 593 C C . LEU A 1 84 ? 6.277 -4.047 -14.305 1 97.12 84 LEU A C 1
ATOM 595 O O . LEU A 1 84 ? 6.898 -5.07 -14.008 1 97.12 84 LEU A O 1
ATOM 599 N N . GLU A 1 85 ? 6.852 -3.055 -14.82 1 95.94 85 GLU A N 1
ATOM 600 C CA . GLU A 1 85 ? 8.273 -3.055 -15.156 1 95.94 85 GLU A CA 1
ATOM 601 C C . GLU A 1 85 ? 9.133 -3.105 -13.898 1 95.94 85 GLU A C 1
ATOM 603 O O . GLU A 1 85 ? 10.125 -3.84 -13.844 1 95.94 85 GLU A O 1
ATOM 608 N N . SER A 1 86 ? 8.727 -2.326 -12.953 1 94.88 86 SER A N 1
ATOM 609 C CA . SER A 1 86 ? 9.438 -2.34 -11.68 1 94.88 86 SER A CA 1
ATOM 610 C C . SER A 1 86 ? 9.328 -3.701 -11 1 94.88 86 SER A C 1
ATOM 612 O O . SER A 1 86 ? 10.289 -4.18 -10.398 1 94.88 86 SER A O 1
ATOM 614 N N . LEU A 1 87 ? 8.172 -4.266 -11.094 1 96.06 87 LEU A N 1
ATOM 615 C CA . LEU A 1 87 ? 7.957 -5.59 -10.523 1 96.06 87 LEU A CA 1
ATOM 616 C C . LEU A 1 87 ? 8.867 -6.621 -11.18 1 96.06 87 LEU A C 1
ATOM 618 O O . LEU A 1 87 ? 9.461 -7.461 -10.5 1 96.06 87 LEU A O 1
ATOM 622 N N . ASP A 1 88 ? 8.922 -6.52 -12.477 1 96.38 88 ASP A N 1
ATOM 623 C CA . ASP A 1 88 ? 9.805 -7.418 -13.219 1 96.38 88 ASP A CA 1
ATOM 624 C C . ASP A 1 88 ? 11.25 -7.297 -12.742 1 96.38 88 ASP A C 1
ATOM 626 O O . ASP A 1 88 ? 11.906 -8.305 -12.477 1 96.38 88 ASP A O 1
ATOM 630 N N . THR A 1 89 ? 11.734 -6.105 -12.609 1 93.88 89 THR A N 1
ATOM 631 C CA . THR A 1 89 ? 13.094 -5.848 -12.156 1 93.88 89 THR A CA 1
ATOM 632 C C . THR A 1 89 ? 13.297 -6.367 -10.734 1 93.88 89 THR A C 1
ATOM 634 O O . THR A 1 89 ? 14.328 -6.977 -10.43 1 93.88 89 THR A O 1
ATOM 637 N N . ALA A 1 90 ? 12.32 -6.145 -9.906 1 90.75 90 ALA A N 1
ATOM 638 C CA . ALA A 1 90 ? 12.398 -6.609 -8.523 1 90.75 90 ALA A CA 1
ATOM 639 C C . ALA A 1 90 ? 12.453 -8.133 -8.461 1 90.75 90 ALA A C 1
ATOM 641 O O . ALA A 1 90 ? 13.234 -8.695 -7.695 1 90.75 90 ALA A O 1
ATOM 642 N N . LEU A 1 91 ? 11.648 -8.75 -9.219 1 91.81 91 LEU A N 1
ATOM 643 C CA . LEU A 1 91 ? 11.602 -10.211 -9.234 1 91.81 91 LEU A CA 1
ATOM 644 C C . LEU A 1 91 ? 12.914 -10.789 -9.75 1 91.81 91 LEU A C 1
ATOM 646 O O . LEU A 1 91 ? 13.359 -11.844 -9.281 1 91.81 91 LEU A O 1
ATOM 650 N N . ALA A 1 92 ? 13.508 -10.094 -10.695 1 90.56 92 ALA A N 1
ATOM 651 C CA . ALA A 1 92 ? 14.773 -10.547 -11.273 1 90.56 92 ALA A CA 1
ATOM 652 C C . ALA A 1 92 ? 15.891 -10.539 -10.234 1 90.56 92 ALA A C 1
ATOM 654 O O . ALA A 1 92 ? 16.891 -11.234 -10.391 1 90.56 92 ALA A O 1
ATOM 655 N N . HIS A 1 93 ? 15.719 -9.766 -9.203 1 88.69 93 HIS A N 1
ATOM 656 C CA . HIS A 1 93 ? 16.766 -9.625 -8.195 1 88.69 93 HIS A CA 1
ATOM 657 C C . HIS A 1 93 ? 16.5 -10.539 -7.004 1 88.69 93 HIS A C 1
ATOM 659 O O . HIS A 1 93 ? 17.281 -10.562 -6.051 1 88.69 93 HIS A O 1
ATOM 665 N N . LEU A 1 94 ? 15.43 -11.25 -7.02 1 82.94 94 LEU A N 1
ATOM 666 C CA . LEU A 1 94 ? 15.125 -12.18 -5.938 1 82.94 94 LEU A CA 1
ATOM 667 C C . LEU A 1 94 ? 16.016 -13.414 -6.012 1 82.94 94 LEU A C 1
ATOM 669 O O . LEU A 1 94 ? 16.484 -13.781 -7.09 1 82.94 94 LEU A O 1
ATOM 673 N N . SER A 1 95 ? 16.266 -14 -4.789 1 82.31 95 SER A N 1
ATOM 674 C CA . SER A 1 95 ? 16.922 -15.297 -4.797 1 82.31 95 SER A CA 1
ATOM 675 C C . SER A 1 95 ? 16.109 -16.328 -5.555 1 82.31 95 SER A C 1
ATOM 677 O O . SER A 1 95 ? 14.883 -16.219 -5.641 1 82.31 95 SER A O 1
ATOM 679 N N . PRO A 1 96 ? 16.781 -17.266 -6.117 1 85.06 96 PRO A N 1
ATOM 680 C CA . PRO A 1 96 ? 16.078 -18.266 -6.926 1 85.06 96 PRO A CA 1
ATOM 681 C C . PRO A 1 96 ? 14.938 -18.953 -6.16 1 85.06 96 PRO A C 1
ATOM 683 O O . PRO A 1 96 ? 13.836 -19.109 -6.688 1 85.06 96 PRO A O 1
ATOM 686 N N . PRO A 1 97 ? 15.086 -19.25 -4.887 1 81.94 97 PRO A N 1
ATOM 687 C CA . PRO A 1 97 ? 13.969 -19.875 -4.172 1 81.94 97 PRO A CA 1
ATOM 688 C C . PRO A 1 97 ? 12.773 -18.938 -4.023 1 81.94 97 PRO A C 1
ATOM 690 O O . PRO A 1 97 ? 11.625 -19.375 -4.125 1 81.94 97 PRO A O 1
ATOM 693 N N . MET A 1 98 ? 13 -17.688 -3.844 1 80.69 98 MET A N 1
ATOM 694 C CA . MET A 1 98 ? 11.922 -16.703 -3.689 1 80.69 98 MET A CA 1
ATOM 695 C C . MET A 1 98 ? 11.203 -16.469 -5.012 1 80.69 98 MET A C 1
ATOM 697 O O . MET A 1 98 ? 9.984 -16.297 -5.039 1 80.69 98 MET A O 1
ATOM 701 N N . LEU A 1 99 ? 12.023 -16.438 -6.039 1 87.81 99 LEU A N 1
ATOM 702 C CA . LEU A 1 99 ? 11.414 -16.297 -7.355 1 87.81 99 LEU A CA 1
ATOM 703 C C . LEU A 1 99 ? 10.531 -17.5 -7.691 1 87.81 99 LEU A C 1
ATOM 705 O O . LEU A 1 99 ? 9.438 -17.328 -8.234 1 87.81 99 LEU A O 1
ATOM 709 N N . LYS A 1 100 ? 11.008 -18.625 -7.316 1 88.06 100 LYS A N 1
ATOM 710 C CA . LYS A 1 100 ? 10.242 -19.844 -7.559 1 88.06 100 LYS A CA 1
ATOM 711 C C . LYS A 1 100 ? 8.906 -19.812 -6.824 1 88.06 100 LYS A C 1
ATOM 713 O O . LYS A 1 100 ? 7.875 -20.203 -7.379 1 88.06 100 LYS A O 1
ATOM 718 N N . LEU A 1 101 ? 8.898 -19.359 -5.609 1 84.81 101 LEU A N 1
ATOM 719 C CA . LEU A 1 101 ? 7.684 -19.25 -4.816 1 84.81 101 LEU A CA 1
ATOM 720 C C . LEU A 1 101 ? 6.699 -18.281 -5.461 1 84.81 101 LEU A C 1
ATOM 722 O O . LEU A 1 101 ? 5.496 -18.547 -5.508 1 84.81 101 LEU A O 1
ATOM 726 N N . THR A 1 102 ? 7.215 -17.188 -5.906 1 90.94 102 THR A N 1
ATOM 727 C CA . THR A 1 102 ? 6.375 -16.203 -6.562 1 90.94 102 THR A CA 1
ATOM 728 C C . THR A 1 102 ? 5.766 -16.766 -7.84 1 90.94 102 THR A C 1
ATOM 730 O O . THR A 1 102 ? 4.574 -16.578 -8.102 1 90.94 102 THR A O 1
ATOM 733 N N . ARG A 1 103 ? 6.535 -17.453 -8.586 1 91 103 ARG A N 1
ATOM 734 C CA . ARG A 1 103 ? 6.043 -18.062 -9.812 1 91 103 ARG A CA 1
ATOM 735 C C . ARG A 1 103 ? 4.969 -19.109 -9.523 1 91 103 ARG A C 1
ATOM 737 O O . ARG A 1 103 ? 3.996 -19.234 -10.266 1 91 103 ARG A O 1
ATOM 744 N N . GLN A 1 104 ? 5.156 -19.812 -8.508 1 89.06 104 GLN A N 1
ATOM 745 C CA . GLN A 1 104 ? 4.148 -20.797 -8.109 1 89.06 104 GLN A CA 1
ATOM 746 C C . GLN A 1 104 ? 2.82 -20.125 -7.789 1 89.06 104 GLN A C 1
ATOM 748 O O . GLN A 1 104 ? 1.755 -20.641 -8.125 1 89.06 104 GLN A O 1
ATOM 753 N N . LEU A 1 105 ? 2.883 -19.031 -7.074 1 91.94 105 LEU A N 1
ATOM 754 C CA . LEU A 1 105 ? 1.68 -18.25 -6.797 1 91.94 105 LEU A CA 1
ATOM 755 C C . LEU A 1 105 ? 0.986 -17.844 -8.094 1 91.94 105 LEU A C 1
ATOM 757 O O . LEU A 1 105 ? -0.23 -18 -8.227 1 91.94 105 LEU A O 1
ATOM 761 N N . PHE A 1 106 ? 1.789 -17.375 -9.094 1 94.44 106 PHE A N 1
ATOM 762 C CA . PHE A 1 106 ? 1.225 -16.984 -10.383 1 94.44 106 PHE A CA 1
ATOM 763 C C . PHE A 1 106 ? 0.63 -18.188 -11.102 1 94.44 106 PHE A C 1
ATOM 765 O O . PHE A 1 106 ? -0.443 -18.094 -11.703 1 94.44 106 PHE A O 1
ATOM 772 N N . ASP A 1 107 ? 1.301 -19.312 -10.984 1 91.19 107 ASP A N 1
ATOM 773 C CA . ASP A 1 107 ? 0.816 -20.531 -11.625 1 91.19 107 ASP A CA 1
ATOM 774 C C . ASP A 1 107 ? -0.558 -20.938 -11.094 1 91.19 107 ASP A C 1
ATOM 776 O O . ASP A 1 107 ? -1.465 -21.25 -11.867 1 91.19 107 ASP A O 1
ATOM 780 N N . VAL A 1 108 ? -0.707 -20.875 -9.82 1 90.44 108 VAL A N 1
ATOM 781 C CA . VAL A 1 108 ? -1.957 -21.266 -9.18 1 90.44 108 VAL A CA 1
ATOM 782 C C . VAL A 1 108 ? -3.082 -20.328 -9.625 1 90.44 108 VAL A C 1
ATOM 784 O O . VAL A 1 108 ? -4.234 -20.75 -9.75 1 90.44 108 VAL A O 1
ATOM 787 N N . LEU A 1 109 ? -2.73 -19.125 -9.93 1 94.19 109 LEU A N 1
ATOM 788 C CA . LEU A 1 109 ? -3.729 -18.125 -10.281 1 94.19 109 LEU A CA 1
ATOM 789 C C . LEU A 1 109 ? -4.004 -18.125 -11.781 1 94.19 109 LEU A C 1
ATOM 791 O O . LEU A 1 109 ? -4.98 -17.531 -12.234 1 94.19 109 LEU A O 1
ATOM 795 N N . THR A 1 110 ? -3.166 -18.781 -12.555 1 90.38 110 THR A N 1
ATOM 796 C CA . THR A 1 110 ? -3.324 -18.719 -14.008 1 90.38 110 THR A CA 1
ATOM 797 C C . THR A 1 110 ? -3.779 -20.078 -14.547 1 90.38 110 THR A C 1
ATOM 799 O O . THR A 1 110 ? -4.273 -20.172 -15.672 1 90.38 110 THR A O 1
ATOM 802 N N . LEU A 1 111 ? -3.604 -21.078 -13.75 1 84.81 111 LEU A N 1
ATOM 803 C CA . LEU A 1 111 ? -4.062 -22.391 -14.188 1 84.81 111 LEU A CA 1
ATOM 804 C C . LEU A 1 111 ? -5.586 -22.469 -14.203 1 84.81 111 LEU A C 1
ATOM 806 O O . LEU A 1 111 ? -6.238 -22.125 -13.211 1 84.81 111 LEU A O 1
ATOM 810 N N . GLY A 1 112 ? -6.125 -22.844 -15.289 1 80.19 112 GLY A N 1
ATOM 811 C CA . GLY A 1 112 ? -7.566 -22.844 -15.5 1 80.19 112 GLY A CA 1
ATOM 812 C C . GLY A 1 112 ? -8.32 -23.641 -14.445 1 80.19 112 GLY A C 1
ATOM 813 O O . GLY A 1 112 ? -9.367 -23.188 -13.969 1 80.19 112 GLY A O 1
ATOM 814 N N . ILE A 1 113 ? -7.82 -24.719 -13.945 1 83.12 113 ILE A N 1
ATOM 815 C CA . ILE A 1 113 ? -8.547 -25.594 -13.039 1 83.12 113 ILE A CA 1
ATOM 816 C C . ILE A 1 113 ? -8.523 -25.016 -11.625 1 83.12 113 ILE A C 1
ATOM 818 O O . ILE A 1 113 ? -9.453 -25.219 -10.844 1 83.12 113 ILE A O 1
ATOM 822 N N . THR A 1 114 ? -7.555 -24.156 -11.32 1 86.94 114 THR A N 1
ATOM 823 C CA . THR A 1 114 ? -7.414 -23.609 -9.977 1 86.94 114 THR A CA 1
ATOM 824 C C . THR A 1 114 ? -7.934 -22.188 -9.914 1 86.94 114 THR A C 1
ATOM 826 O O . THR A 1 114 ? -8.383 -21.719 -8.867 1 86.94 114 THR A O 1
ATOM 829 N N . ARG A 1 115 ? -7.836 -21.562 -11 1 90.44 115 ARG A N 1
ATOM 830 C CA . ARG A 1 115 ? -8.18 -20.141 -11.039 1 90.44 115 ARG A CA 1
ATOM 831 C C . ARG A 1 115 ? -9.617 -19.906 -10.578 1 90.44 115 ARG A C 1
ATOM 833 O O . ARG A 1 115 ? -9.859 -19.156 -9.633 1 90.44 115 ARG A O 1
ATOM 840 N N . GLY A 1 116 ? -10.531 -20.5 -11.188 1 91.19 116 GLY A N 1
ATOM 841 C CA . GLY A 1 116 ? -11.938 -20.312 -10.883 1 91.19 116 GLY A CA 1
ATOM 842 C C . GLY A 1 116 ? -12.273 -20.578 -9.422 1 91.19 116 GLY A C 1
ATOM 843 O O . GLY A 1 116 ? -12.68 -19.672 -8.703 1 91.19 116 GLY A O 1
ATOM 844 N N . PRO A 1 117 ? -12.016 -21.75 -8.953 1 91.62 117 PRO A N 1
ATOM 845 C CA . PRO A 1 117 ? -12.359 -22.109 -7.574 1 91.62 117 PRO A CA 1
ATOM 846 C C . PRO A 1 117 ? -11.633 -21.234 -6.551 1 91.62 117 PRO A C 1
ATOM 848 O O . PRO A 1 117 ? -12.219 -20.875 -5.523 1 91.62 117 PRO A O 1
ATOM 851 N N . LEU A 1 118 ? -10.438 -20.797 -6.816 1 92.44 118 LEU A N 1
ATOM 852 C CA . LEU A 1 118 ? -9.633 -20.078 -5.828 1 92.44 118 LEU A CA 1
ATOM 853 C C . LEU A 1 118 ? -9.969 -18.594 -5.832 1 92.44 118 LEU A C 1
ATOM 855 O O . LEU A 1 118 ? -9.938 -17.938 -4.785 1 92.44 118 LEU A O 1
ATOM 859 N N . THR A 1 119 ? -10.297 -18.078 -6.973 1 94.88 119 THR A N 1
ATOM 860 C CA . THR A 1 119 ? -10.414 -16.625 -7.082 1 94.88 119 THR A CA 1
ATOM 861 C C . THR A 1 119 ? -11.867 -16.219 -7.312 1 94.88 119 THR A C 1
ATOM 863 O O . THR A 1 119 ? -12.234 -15.07 -7.078 1 94.88 119 THR A O 1
ATOM 866 N N . GLY A 1 120 ? -12.68 -17.141 -7.844 1 93.94 120 GLY A N 1
ATOM 867 C CA . GLY A 1 120 ? -14.023 -16.812 -8.273 1 93.94 120 GLY A CA 1
ATOM 868 C C . GLY A 1 120 ? -14.086 -16.281 -9.695 1 93.94 120 GLY A C 1
ATOM 869 O O . GLY A 1 120 ? -15.164 -15.984 -10.203 1 93.94 120 GLY A O 1
ATOM 870 N N . VAL A 1 121 ? -12.938 -16.094 -10.312 1 95.38 121 VAL A N 1
ATOM 871 C CA . VAL A 1 121 ? -12.867 -15.609 -11.695 1 95.38 121 VAL A CA 1
ATOM 872 C C . VAL A 1 121 ? -12.758 -16.797 -12.648 1 95.38 121 VAL A C 1
ATOM 874 O O . VAL A 1 121 ? -11.703 -17.438 -12.734 1 95.38 121 VAL A O 1
ATOM 877 N N . TRP A 1 122 ? -13.727 -17.078 -13.414 1 91.94 122 TRP A N 1
ATOM 878 C CA . TRP A 1 122 ? -13.789 -18.281 -14.234 1 91.94 122 TRP A CA 1
ATOM 879 C C . TRP A 1 122 ? -13.383 -17.984 -15.672 1 91.94 122 TRP A C 1
ATOM 881 O O . TRP A 1 122 ? -13.039 -18.891 -16.438 1 91.94 122 TRP A O 1
ATOM 891 N N . GLY A 1 123 ? -13.438 -16.75 -16.047 1 90.5 123 GLY A N 1
ATOM 892 C CA . GLY A 1 123 ? -12.977 -16.359 -17.375 1 90.5 123 GLY A CA 1
ATOM 893 C C . GLY A 1 123 ? -11.5 -16.031 -17.422 1 90.5 123 GLY A C 1
ATOM 894 O O . GLY A 1 123 ? -10.789 -16.203 -16.438 1 90.5 123 GLY A O 1
ATOM 895 N N . SER A 1 124 ? -11.055 -15.586 -18.609 1 93 124 SER A N 1
ATOM 896 C CA . SER A 1 124 ? -9.656 -15.211 -18.781 1 93 124 SER A CA 1
ATOM 897 C C . SER A 1 124 ? -9.336 -13.914 -18.047 1 93 124 SER A C 1
ATOM 899 O O . SER A 1 124 ? -10.203 -13.047 -17.906 1 93 124 SER A O 1
ATOM 901 N N . TRP A 1 125 ? -8.133 -13.789 -17.562 1 95.19 125 TRP A N 1
ATOM 902 C CA . TRP A 1 125 ? -7.695 -12.578 -16.875 1 95.19 125 TRP A CA 1
ATOM 903 C C . TRP A 1 125 ? -7.785 -11.367 -17.797 1 95.19 125 TRP A C 1
ATOM 905 O O . TRP A 1 125 ? -8.031 -10.25 -17.328 1 95.19 125 TRP A O 1
ATOM 915 N N . GLU A 1 126 ? -7.617 -11.578 -19.078 1 93.94 126 GLU A N 1
ATOM 916 C CA . GLU A 1 126 ? -7.637 -10.492 -20.047 1 93.94 126 GLU A CA 1
ATOM 917 C C . GLU A 1 126 ? -9.008 -9.828 -20.109 1 93.94 126 GLU A C 1
ATOM 919 O O . GLU A 1 126 ? -9.125 -8.648 -20.438 1 93.94 126 GLU A O 1
ATOM 924 N N . THR A 1 127 ? -9.953 -10.602 -19.75 1 93.62 127 THR A N 1
ATOM 925 C CA . THR A 1 127 ? -11.305 -10.078 -19.875 1 93.62 127 THR A CA 1
ATOM 926 C C . THR A 1 127 ? -11.922 -9.828 -18.5 1 93.62 127 THR A C 1
ATOM 928 O O . THR A 1 127 ? -13.094 -9.469 -18.391 1 93.62 127 THR A O 1
ATOM 931 N N . ALA A 1 128 ? -11.117 -10.062 -17.516 1 95.38 128 ALA A N 1
ATOM 932 C CA . ALA A 1 128 ? -11.625 -9.875 -16.156 1 95.38 128 ALA A CA 1
ATOM 933 C C . ALA A 1 128 ? -11.867 -8.398 -15.867 1 95.38 128 ALA A C 1
ATOM 935 O O . ALA A 1 128 ? -11.008 -7.555 -16.141 1 95.38 128 ALA A O 1
ATOM 936 N N . SER A 1 129 ? -12.992 -8.07 -15.305 1 96.12 129 SER A N 1
ATOM 937 C CA . SER A 1 129 ? -13.32 -6.695 -14.945 1 96.12 129 SER A CA 1
ATOM 938 C C . SER A 1 129 ? -12.648 -6.297 -13.633 1 96.12 129 SER A C 1
ATOM 940 O O . SER A 1 129 ? -12.25 -7.16 -12.852 1 96.12 129 SER A O 1
ATOM 942 N N . GLY A 1 130 ? -12.555 -4.977 -13.43 1 96.31 130 GLY A N 1
ATOM 943 C CA . GLY A 1 130 ? -12.047 -4.488 -12.156 1 96.31 130 GLY A CA 1
ATOM 944 C C . GLY A 1 130 ? -12.828 -5.008 -10.961 1 96.31 130 GLY A C 1
ATOM 945 O O . GLY A 1 130 ? -12.242 -5.328 -9.922 1 96.31 130 GLY A O 1
ATOM 946 N N . ASP A 1 131 ? -14.102 -5.102 -11.164 1 96.69 131 ASP A N 1
ATOM 947 C CA . ASP A 1 131 ? -14.961 -5.594 -10.094 1 96.69 131 ASP A CA 1
ATOM 948 C C . ASP A 1 131 ? -14.656 -7.055 -9.773 1 96.69 131 ASP A C 1
ATOM 950 O O . ASP A 1 131 ? -14.656 -7.453 -8.602 1 96.69 131 ASP A O 1
ATOM 954 N N . GLU A 1 132 ? -14.398 -7.887 -10.75 1 96.81 132 GLU A N 1
ATOM 955 C CA . GLU A 1 132 ? -14.047 -9.289 -10.531 1 96.81 132 GLU A CA 1
ATOM 956 C C . GLU A 1 132 ? -12.727 -9.406 -9.773 1 96.81 132 GLU A C 1
ATOM 958 O O . GLU A 1 132 ? -12.594 -10.258 -8.891 1 96.81 132 GLU A O 1
ATOM 963 N N . ILE A 1 133 ? -11.844 -8.547 -10.109 1 97.44 133 ILE A N 1
ATOM 964 C CA . ILE A 1 133 ? -10.547 -8.562 -9.445 1 97.44 133 ILE A CA 1
ATOM 965 C C . ILE A 1 133 ? -10.703 -8.148 -7.984 1 97.44 133 ILE A C 1
ATOM 967 O O . ILE A 1 133 ? -10.102 -8.75 -7.09 1 97.44 133 ILE A O 1
ATOM 971 N N . ARG A 1 134 ? -11.539 -7.168 -7.77 1 96 134 ARG A N 1
ATOM 972 C CA . ARG A 1 134 ? -11.789 -6.719 -6.402 1 96 134 ARG A CA 1
ATOM 973 C C . ARG A 1 134 ? -12.422 -7.828 -5.57 1 96 134 ARG A C 1
ATOM 975 O O . ARG A 1 134 ? -12.062 -8.023 -4.41 1 96 134 ARG A O 1
ATOM 982 N N . GLN A 1 135 ? -13.281 -8.516 -6.164 1 96.56 135 GLN A N 1
ATOM 983 C CA . GLN A 1 135 ? -13.945 -9.617 -5.465 1 96.56 135 GLN A CA 1
ATOM 984 C C . GLN A 1 135 ? -12.953 -10.734 -5.148 1 96.56 135 GLN A C 1
ATOM 986 O O . GLN A 1 135 ? -13 -11.32 -4.062 1 96.56 135 GLN A O 1
ATOM 991 N N . PHE A 1 136 ? -12.203 -11.023 -6.125 1 97.38 136 PHE A N 1
ATOM 992 C CA . PHE A 1 136 ? -11.141 -12 -5.926 1 97.38 136 PHE A CA 1
ATOM 993 C C . PHE A 1 136 ? -10.266 -11.609 -4.738 1 97.38 136 PHE A C 1
ATOM 995 O O . PHE A 1 136 ? -10.039 -12.422 -3.834 1 97.38 136 PHE A O 1
ATOM 1002 N N . LEU A 1 137 ? -9.773 -10.344 -4.684 1 95.94 137 LEU A N 1
ATOM 1003 C CA . LEU A 1 137 ? -8.906 -9.875 -3.615 1 95.94 137 LEU A CA 1
ATOM 1004 C C . LEU A 1 137 ? -9.625 -9.898 -2.271 1 95.94 137 LEU A C 1
ATOM 1006 O O . LEU A 1 137 ? -9.047 -10.289 -1.258 1 95.94 137 LEU A O 1
ATOM 1010 N N . ASP A 1 138 ? -10.859 -9.539 -2.287 1 94.88 138 ASP A N 1
ATOM 1011 C CA . ASP A 1 138 ? -11.672 -9.57 -1.074 1 94.88 138 ASP A CA 1
ATOM 1012 C C . ASP A 1 138 ? -11.836 -10.992 -0.556 1 94.88 138 ASP A C 1
ATOM 1014 O O . ASP A 1 138 ? -11.742 -11.234 0.649 1 94.88 138 ASP A O 1
ATOM 1018 N N . ARG A 1 139 ? -12.055 -11.93 -1.475 1 95.12 139 ARG A N 1
ATOM 1019 C CA . ARG A 1 139 ? -12.188 -13.336 -1.124 1 95.12 139 ARG A CA 1
ATOM 1020 C C . ARG A 1 139 ? -10.93 -13.859 -0.447 1 95.12 139 ARG A C 1
ATOM 1022 O O . ARG A 1 139 ? -11 -14.539 0.577 1 95.12 139 ARG A O 1
ATOM 1029 N N . TRP A 1 140 ? -9.812 -13.555 -1.032 1 94.88 140 TRP A N 1
ATOM 1030 C CA . TRP A 1 140 ? -8.539 -14.008 -0.481 1 94.88 140 TRP A CA 1
ATOM 1031 C C . TRP A 1 140 ? -8.25 -13.328 0.855 1 94.88 140 TRP A C 1
ATOM 1033 O O . TRP A 1 140 ? -7.824 -13.984 1.81 1 94.88 140 TRP A O 1
ATOM 1043 N N . GLU A 1 141 ? -8.547 -12.078 0.909 1 92.81 141 GLU A N 1
ATOM 1044 C CA . GLU A 1 141 ? -8.258 -11.305 2.111 1 92.81 141 GLU A CA 1
ATOM 1045 C C . GLU A 1 141 ? -9.07 -11.805 3.301 1 92.81 141 GLU A C 1
ATOM 1047 O O . GLU A 1 141 ? -8.578 -11.836 4.43 1 92.81 141 GLU A O 1
ATOM 1052 N N . ASN A 1 142 ? -10.266 -12.258 3.062 1 91.44 142 ASN A N 1
ATOM 1053 C CA . ASN A 1 142 ? -11.203 -12.617 4.125 1 91.44 142 ASN A CA 1
ATOM 1054 C C . ASN A 1 142 ? -11.398 -14.125 4.219 1 91.44 142 ASN A C 1
ATOM 1056 O O . ASN A 1 142 ? -12.344 -14.602 4.844 1 91.44 142 ASN A O 1
ATOM 1060 N N . SER A 1 143 ? -10.523 -14.836 3.641 1 92.19 143 SER A N 1
ATOM 1061 C CA . SER A 1 143 ? -10.625 -16.297 3.646 1 92.19 143 SER A CA 1
ATOM 1062 C C . SER A 1 143 ? -10.32 -16.859 5.027 1 92.19 143 SER A C 1
ATOM 1064 O O . SER A 1 143 ? -9.555 -16.266 5.793 1 92.19 143 SER A O 1
ATOM 1066 N N . SER A 1 144 ? -10.93 -18.016 5.332 1 91.56 144 SER A N 1
ATOM 1067 C CA . SER A 1 144 ? -10.625 -18.719 6.578 1 91.56 144 SER A CA 1
ATOM 1068 C C . SER A 1 144 ? -9.297 -19.469 6.48 1 91.56 144 SER A C 1
ATOM 1070 O O . SER A 1 144 ? -8.719 -19.844 7.5 1 91.56 144 SER A O 1
ATOM 1072 N N . LEU A 1 145 ? -8.812 -19.688 5.258 1 90.12 145 LEU A N 1
ATOM 1073 C CA . LEU A 1 145 ? -7.551 -20.375 5.023 1 90.12 145 LEU A CA 1
ATOM 1074 C C . LEU A 1 145 ? -6.379 -19.406 5.059 1 90.12 145 LEU A C 1
ATOM 1076 O O . LEU A 1 145 ? -6.367 -18.422 4.32 1 90.12 145 LEU A O 1
ATOM 1080 N N . ASP A 1 146 ? -5.445 -19.688 5.816 1 86.44 146 ASP A N 1
ATOM 1081 C CA . ASP A 1 146 ? -4.262 -18.859 5.973 1 86.44 146 ASP A CA 1
ATOM 1082 C C . ASP A 1 146 ? -3.506 -18.719 4.652 1 86.44 146 ASP A C 1
ATOM 1084 O O . ASP A 1 146 ? -2.984 -17.656 4.336 1 86.44 146 ASP A O 1
ATOM 1088 N N . LEU A 1 147 ? -3.469 -19.812 3.932 1 85.88 147 LEU A N 1
ATOM 1089 C CA . LEU A 1 147 ? -2.734 -19.844 2.672 1 85.88 147 LEU A CA 1
ATOM 1090 C C . LEU A 1 147 ? -3.262 -18.781 1.712 1 85.88 147 LEU A C 1
ATOM 1092 O O . LEU A 1 147 ? -2.48 -18.094 1.045 1 85.88 147 LEU A O 1
ATOM 1096 N N . LEU A 1 148 ? -4.574 -18.562 1.648 1 92.44 148 LEU A N 1
ATOM 1097 C CA . LEU A 1 148 ? -5.172 -17.594 0.747 1 92.44 148 LEU A CA 1
ATOM 1098 C C . LEU A 1 148 ? -4.918 -16.172 1.239 1 92.44 148 LEU A C 1
ATOM 1100 O O . LEU A 1 148 ? -4.625 -15.273 0.442 1 92.44 148 LEU A O 1
ATOM 1104 N N . ARG A 1 149 ? -4.91 -16.047 2.527 1 91 149 ARG A N 1
ATOM 1105 C CA . ARG A 1 149 ? -4.605 -14.742 3.098 1 91 149 ARG A CA 1
ATOM 1106 C C . ARG A 1 149 ? -3.146 -14.367 2.861 1 91 149 ARG A C 1
ATOM 1108 O O . ARG A 1 149 ? -2.838 -13.211 2.562 1 91 149 ARG A O 1
ATOM 1115 N N . GLN A 1 150 ? -2.32 -15.289 2.957 1 87.5 150 GLN A N 1
ATOM 1116 C CA . GLN A 1 150 ? -0.901 -15.07 2.693 1 87.5 150 GLN A CA 1
ATOM 1117 C C . GLN A 1 150 ? -0.661 -14.727 1.227 1 87.5 150 GLN A C 1
ATOM 1119 O O . GLN A 1 150 ? 0.176 -13.875 0.911 1 87.5 150 GLN A O 1
ATOM 1124 N N . GLY A 1 151 ? -1.405 -15.398 0.405 1 91.88 151 GLY A N 1
ATOM 1125 C CA . GLY A 1 151 ? -1.326 -15.07 -1.01 1 91.88 151 GLY A CA 1
ATOM 1126 C C . GLY A 1 151 ? -1.744 -13.641 -1.313 1 91.88 151 GLY A C 1
ATOM 1127 O O . GLY A 1 151 ? -1.095 -12.953 -2.104 1 91.88 151 GLY A O 1
ATOM 1128 N N . HIS A 1 152 ? -2.844 -13.266 -0.684 1 94 152 HIS A N 1
ATOM 1129 C CA . HIS A 1 152 ? -3.314 -11.891 -0.842 1 94 152 HIS A CA 1
ATOM 1130 C C . HIS A 1 152 ? -2.258 -10.891 -0.384 1 94 152 HIS A C 1
ATOM 1132 O O . HIS A 1 152 ? -1.937 -9.945 -1.106 1 94 152 HIS A O 1
ATOM 1138 N N . SER A 1 153 ? -1.688 -11.133 0.751 1 90.12 153 SER A N 1
ATOM 1139 C CA . SER A 1 153 ? -0.688 -10.234 1.32 1 90.12 153 SER A CA 1
ATOM 1140 C C . SER A 1 153 ? 0.564 -10.18 0.451 1 90.12 153 SER A C 1
ATOM 1142 O O . SER A 1 153 ? 1.165 -9.117 0.288 1 90.12 153 SER A O 1
ATOM 1144 N N . SER A 1 154 ? 0.917 -11.297 -0.058 1 90.69 154 SER A N 1
ATOM 1145 C CA . SER A 1 154 ? 2.094 -11.352 -0.918 1 90.69 154 SER A CA 1
ATOM 1146 C C . SER A 1 154 ? 1.881 -10.547 -2.197 1 90.69 154 SER A C 1
ATOM 1148 O O . SER A 1 154 ? 2.768 -9.805 -2.625 1 90.69 154 SER A O 1
ATOM 1150 N N . LEU A 1 155 ? 0.697 -10.664 -2.787 1 94.06 155 LEU A N 1
ATOM 1151 C CA . LEU A 1 155 ? 0.375 -9.914 -3.994 1 94.06 155 LEU A CA 1
ATOM 1152 C C . LEU A 1 155 ? 0.399 -8.414 -3.719 1 94.06 155 LEU A C 1
ATOM 1154 O O . LEU A 1 155 ? 1.007 -7.648 -4.473 1 94.06 155 LEU A O 1
ATOM 1158 N N . LEU A 1 156 ? -0.228 -8.07 -2.637 1 93.31 156 LEU A N 1
ATOM 1159 C CA . LEU A 1 156 ? -0.292 -6.664 -2.244 1 93.31 156 LEU A CA 1
ATOM 1160 C C . LEU A 1 156 ? 1.104 -6.109 -1.977 1 93.31 156 LEU A C 1
ATOM 1162 O O . LEU A 1 156 ? 1.472 -5.062 -2.508 1 93.31 156 LEU A O 1
ATOM 1166 N N . GLN A 1 157 ? 1.894 -6.77 -1.261 1 88.94 157 GLN A N 1
ATOM 1167 C CA . GLN A 1 157 ? 3.248 -6.344 -0.924 1 88.94 157 GLN A CA 1
ATOM 1168 C C . GLN A 1 157 ? 4.102 -6.18 -2.18 1 88.94 157 GLN A C 1
ATOM 1170 O O . GLN A 1 157 ? 4.793 -5.172 -2.34 1 88.94 157 GLN A O 1
ATOM 1175 N N . MET A 1 158 ? 4.062 -7.188 -2.998 1 92.38 158 MET A N 1
ATOM 1176 C CA . MET A 1 158 ? 4.895 -7.164 -4.199 1 92.38 158 MET A CA 1
ATOM 1177 C C . MET A 1 158 ? 4.531 -5.98 -5.09 1 92.38 158 MET A C 1
ATOM 1179 O O . MET A 1 158 ? 5.41 -5.262 -5.562 1 92.38 158 MET A O 1
ATOM 1183 N N . VAL A 1 159 ? 3.254 -5.73 -5.238 1 95.19 159 VAL A N 1
ATOM 1184 C CA . VAL A 1 159 ? 2.791 -4.68 -6.141 1 95.19 159 VAL A CA 1
ATOM 1185 C C . VAL A 1 159 ? 3.059 -3.311 -5.52 1 95.19 159 VAL A C 1
ATOM 1187 O O . VAL A 1 159 ? 3.549 -2.4 -6.191 1 95.19 159 VAL A O 1
ATOM 1190 N N . MET A 1 160 ? 2.789 -3.17 -4.254 1 92.69 160 MET A N 1
ATOM 1191 C CA . MET A 1 160 ? 2.98 -1.88 -3.594 1 92.69 160 MET A CA 1
ATOM 1192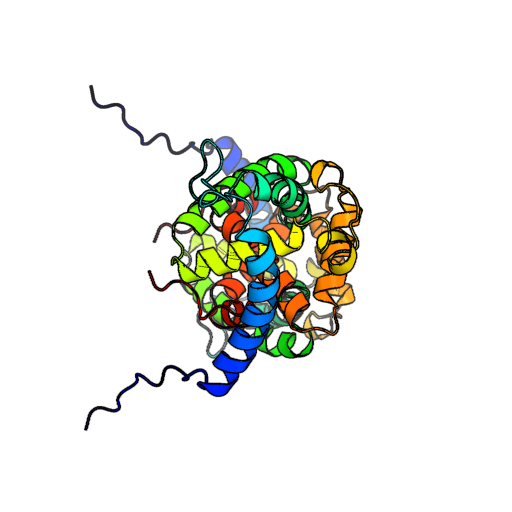 C C . MET A 1 160 ? 4.461 -1.522 -3.52 1 92.69 160 MET A C 1
ATOM 1194 O O . MET A 1 160 ? 4.84 -0.371 -3.744 1 92.69 160 MET A O 1
ATOM 1198 N N . MET A 1 161 ? 5.281 -2.465 -3.277 1 89.5 161 MET A N 1
ATOM 1199 C CA . MET A 1 161 ? 6.719 -2.199 -3.24 1 89.5 161 MET A CA 1
ATOM 1200 C C . MET A 1 161 ? 7.234 -1.801 -4.621 1 89.5 161 MET A C 1
ATOM 1202 O O . MET A 1 161 ? 8.07 -0.907 -4.738 1 89.5 161 MET A O 1
ATOM 1206 N N . ALA A 1 162 ? 6.762 -2.475 -5.559 1 92.25 162 ALA A N 1
ATOM 1207 C CA . ALA A 1 162 ? 7.145 -2.141 -6.926 1 92.25 162 ALA A CA 1
ATOM 1208 C C . ALA A 1 162 ? 6.719 -0.722 -7.285 1 92.25 162 ALA A C 1
ATOM 1210 O O . ALA A 1 162 ? 7.477 0.023 -7.91 1 92.25 162 ALA A O 1
ATOM 1211 N N . TRP A 1 163 ? 5.512 -0.325 -6.887 1 93.5 163 TRP A N 1
ATOM 1212 C CA . TRP A 1 163 ? 5.004 1.009 -7.188 1 93.5 163 TRP A CA 1
ATOM 1213 C C . TRP A 1 163 ? 5.793 2.076 -6.438 1 93.5 163 TRP A C 1
ATOM 1215 O O . TRP A 1 163 ? 6.254 3.051 -7.031 1 93.5 163 TRP A O 1
ATOM 1225 N N . TYR A 1 164 ? 6.035 1.829 -5.184 1 86.06 164 TYR A N 1
ATOM 1226 C CA . TYR A 1 164 ? 6.621 2.859 -4.336 1 86.06 164 TYR A CA 1
ATOM 1227 C C . TYR A 1 164 ? 8.125 2.973 -4.574 1 86.06 164 TYR A C 1
ATOM 1229 O O . TYR A 1 164 ? 8.758 3.922 -4.113 1 86.06 164 TYR A O 1
ATOM 1237 N N . SER A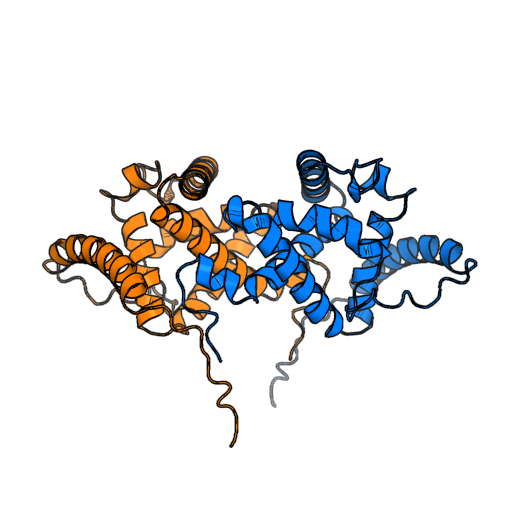 1 165 ? 8.672 2.123 -5.27 1 86.44 165 SER A N 1
ATOM 1238 C CA . SER A 1 165 ? 10.078 2.219 -5.645 1 86.44 165 SER A CA 1
ATOM 1239 C C . SER A 1 165 ? 10.273 3.15 -6.836 1 86.44 165 SER A C 1
ATOM 1241 O O . SER A 1 165 ? 11.398 3.516 -7.168 1 86.44 165 SER A O 1
ATOM 1243 N N . ARG A 1 166 ? 9.18 3.568 -7.367 1 87.69 166 ARG A N 1
ATOM 1244 C CA . ARG A 1 166 ? 9.242 4.375 -8.586 1 87.69 166 ARG A CA 1
ATOM 1245 C C . ARG A 1 166 ? 9.258 5.863 -8.258 1 87.69 166 ARG A C 1
ATOM 1247 O O . ARG A 1 166 ? 8.562 6.305 -7.336 1 87.69 166 ARG A O 1
ATOM 1254 N N . ALA A 1 167 ? 9.891 6.605 -9.125 1 83 167 ALA A N 1
ATOM 1255 C CA . ALA A 1 167 ? 9.938 8.055 -8.961 1 83 167 ALA A CA 1
ATOM 1256 C C . ALA A 1 167 ? 8.547 8.672 -9.109 1 83 167 ALA A C 1
ATOM 1258 O O . ALA A 1 167 ? 8.219 9.648 -8.43 1 83 167 ALA A O 1
ATOM 1259 N N . GLU A 1 168 ? 7.742 8.031 -9.906 1 85.12 168 GLU A N 1
ATOM 1260 C CA . GLU A 1 168 ? 6.395 8.539 -10.156 1 85.12 168 GLU A CA 1
ATOM 1261 C C . GLU A 1 168 ? 5.555 8.516 -8.883 1 85.12 168 GLU A C 1
ATOM 1263 O O . GLU A 1 168 ? 4.711 9.391 -8.68 1 85.12 168 GLU A O 1
ATOM 1268 N N . ALA A 1 169 ? 5.762 7.531 -8.078 1 84.25 169 ALA A N 1
ATOM 1269 C CA . ALA A 1 169 ? 5.008 7.43 -6.836 1 84.25 169 ALA A CA 1
ATOM 1270 C C . ALA A 1 169 ? 5.301 8.609 -5.914 1 84.25 169 ALA A C 1
ATOM 1272 O O . ALA A 1 169 ? 4.418 9.078 -5.195 1 84.25 169 ALA A O 1
ATOM 1273 N N . TRP A 1 170 ? 6.488 9.164 -6.043 1 80.56 170 TRP A N 1
ATOM 1274 C CA . TRP A 1 170 ? 6.91 10.289 -5.219 1 80.56 170 TRP A CA 1
ATOM 1275 C C . TRP A 1 170 ? 6.418 11.609 -5.801 1 80.56 170 TRP A C 1
ATOM 1277 O O . TRP A 1 170 ? 5.977 12.492 -5.066 1 80.56 170 TRP A O 1
ATOM 1287 N N . THR A 1 171 ? 6.496 11.664 -7.074 1 79.88 171 THR A N 1
ATOM 1288 C CA . THR A 1 171 ? 6.012 12.867 -7.746 1 79.88 171 THR A CA 1
ATOM 1289 C C . THR A 1 171 ? 4.516 13.047 -7.523 1 79.88 171 THR A C 1
ATOM 1291 O O . THR A 1 171 ? 4.031 14.172 -7.387 1 79.88 171 THR A O 1
ATOM 1294 N N . HIS A 1 172 ? 3.854 11.93 -7.465 1 77.94 172 HIS A N 1
ATOM 1295 C CA . HIS A 1 172 ? 2.412 11.953 -7.242 1 77.94 172 HIS A CA 1
ATOM 1296 C C . HIS A 1 172 ? 2.074 12.523 -5.867 1 77.94 172 HIS A C 1
ATOM 1298 O O . HIS A 1 172 ? 1.023 13.141 -5.688 1 77.94 172 HIS A O 1
ATOM 1304 N N . CYS A 1 173 ? 3.027 12.391 -4.977 1 75.88 173 CYS A N 1
ATOM 1305 C CA . CYS A 1 173 ? 2.834 12.891 -3.621 1 75.88 173 CYS A CA 1
ATOM 1306 C C . CYS A 1 173 ? 3.357 14.312 -3.486 1 75.88 173 CYS A C 1
ATOM 1308 O O . CYS A 1 173 ? 3.287 14.906 -2.406 1 75.88 173 CYS A O 1
ATOM 1310 N N . GLY A 1 174 ? 3.809 14.828 -4.578 1 71.69 174 GLY A N 1
ATOM 1311 C CA . GLY A 1 174 ? 4.32 16.188 -4.562 1 71.69 174 GLY A CA 1
ATOM 1312 C C . GLY A 1 174 ? 5.762 16.281 -4.102 1 71.69 174 GLY A C 1
ATOM 1313 O O . GLY A 1 174 ? 6.242 17.359 -3.768 1 71.69 174 GLY A O 1
ATOM 1314 N N . TYR A 1 175 ? 6.355 15.055 -3.91 1 73.12 175 TYR A N 1
ATOM 1315 C CA . TYR A 1 175 ? 7.742 15.016 -3.459 1 73.12 175 TYR A CA 1
ATOM 1316 C C . TYR A 1 175 ? 8.688 14.805 -4.633 1 73.12 175 TYR A C 1
ATOM 1318 O O . TYR A 1 175 ? 8.312 14.211 -5.645 1 73.12 175 TYR A O 1
ATOM 1326 N N . PRO A 1 176 ? 9.867 15.445 -4.555 1 63.22 176 PRO A N 1
ATOM 1327 C CA . PRO A 1 176 ? 10.773 15.344 -5.695 1 63.22 176 PRO A CA 1
ATOM 1328 C C . PRO A 1 176 ? 11.289 13.922 -5.914 1 63.22 176 PRO A C 1
ATOM 1330 O O . PRO A 1 176 ? 11.875 13.625 -6.961 1 63.22 176 PRO A O 1
ATOM 1333 N N . GLY A 1 177 ? 11.156 13.016 -5.219 1 58.38 177 GLY A N 1
ATOM 1334 C CA . GLY A 1 177 ? 11.539 11.633 -5.449 1 58.38 177 GLY A CA 1
ATOM 1335 C C . GLY A 1 177 ? 12.094 10.961 -4.207 1 58.38 177 GLY A C 1
ATOM 1336 O O . GLY A 1 177 ? 12.188 11.578 -3.146 1 58.38 177 GLY A O 1
ATOM 1337 N N . PRO A 1 178 ? 12.281 9.578 -4.289 1 59.31 178 PRO A N 1
ATOM 1338 C CA . PRO A 1 178 ? 12.836 8.891 -3.123 1 59.31 178 PRO A CA 1
ATOM 1339 C C . PRO A 1 178 ? 14.211 9.43 -2.721 1 59.31 178 PRO A C 1
ATOM 1341 O O . PRO A 1 178 ? 14.969 9.898 -3.574 1 59.31 178 PRO A O 1
ATOM 1344 N N . PRO A 1 179 ? 14.43 9.594 -1.297 1 49.38 179 PRO A N 1
ATOM 1345 C CA . PRO A 1 179 ? 15.727 10.133 -0.874 1 49.38 179 PRO A CA 1
ATOM 1346 C C . PRO A 1 179 ? 16.906 9.32 -1.416 1 49.38 179 PRO A C 1
ATOM 1348 O O . PRO A 1 179 ? 16.797 8.102 -1.593 1 49.38 179 PRO A O 1
ATOM 1351 N N . THR A 1 180 ? 17.594 9.789 -2.385 1 44.69 180 THR A N 1
ATOM 1352 C CA . THR A 1 180 ? 18.844 9.172 -2.803 1 44.69 180 THR A CA 1
ATOM 1353 C C . THR A 1 180 ? 19.766 8.945 -1.604 1 44.69 180 THR A C 1
ATOM 1355 O O . THR A 1 180 ? 19.984 9.859 -0.807 1 44.69 180 THR A O 1
ATOM 1358 N N . VAL A 1 181 ? 19.578 7.66 -0.99 1 36.56 181 VAL A N 1
ATOM 1359 C CA . VAL A 1 181 ? 20.656 7.398 -0.038 1 36.56 181 VAL A CA 1
ATOM 1360 C C . VAL A 1 181 ? 22 7.438 -0.755 1 36.56 181 VAL A C 1
ATOM 1362 O O . VAL A 1 181 ? 22.125 6.988 -1.897 1 36.56 181 VAL A O 1
ATOM 1365 N N . MET B 1 1 ? 33.062 15.156 -27.547 1 23.62 1 MET B N 1
ATOM 1366 C CA . MET B 1 1 ? 31.984 16.062 -27.203 1 23.62 1 MET B CA 1
ATOM 1367 C C . MET B 1 1 ? 30.938 15.359 -26.344 1 23.62 1 MET B C 1
ATOM 1369 O O . MET B 1 1 ? 30.281 14.43 -26.797 1 23.62 1 MET B O 1
ATOM 1373 N N . ASN B 1 2 ? 31.094 15.023 -25.047 1 28.89 2 ASN B N 1
ATOM 1374 C CA . ASN B 1 2 ? 30.609 14.016 -24.109 1 28.89 2 ASN B CA 1
ATOM 1375 C C . ASN B 1 2 ? 29.188 14.328 -23.641 1 28.89 2 ASN B C 1
ATOM 1377 O O . ASN B 1 2 ? 28.922 15.398 -23.094 1 28.89 2 ASN B O 1
ATOM 1381 N N . PRO B 1 3 ? 28.047 13.82 -24.266 1 33.53 3 PRO B N 1
ATOM 1382 C CA . PRO B 1 3 ? 26.672 14.234 -24.031 1 33.53 3 PRO B CA 1
ATOM 1383 C C . PRO B 1 3 ? 26.266 14.125 -22.562 1 33.53 3 PRO B C 1
ATOM 1385 O O . PRO B 1 3 ? 26.734 13.234 -21.844 1 33.53 3 PRO B O 1
ATOM 1388 N N . SER B 1 4 ? 26.172 15.266 -21.828 1 30.48 4 SER B N 1
ATOM 1389 C CA . SER B 1 4 ? 25.875 15.539 -20.422 1 30.48 4 SER B CA 1
ATOM 1390 C C . SER B 1 4 ? 24.531 14.969 -20.016 1 30.48 4 SER B C 1
ATOM 1392 O O . SER B 1 4 ? 23.5 15.273 -20.625 1 30.48 4 SER B O 1
ATOM 1394 N N . LEU B 1 5 ? 24.328 13.758 -19.656 1 32.66 5 LEU B N 1
ATOM 1395 C CA . LEU B 1 5 ? 23.281 12.867 -19.188 1 32.66 5 LEU B CA 1
ATOM 1396 C C . LEU B 1 5 ? 22.453 13.531 -18.094 1 32.66 5 LEU B C 1
ATOM 1398 O O . LEU B 1 5 ? 21.656 12.875 -17.422 1 32.66 5 LEU B O 1
ATOM 1402 N N . THR B 1 6 ? 22.812 14.75 -17.578 1 33.12 6 THR B N 1
ATOM 1403 C CA . THR B 1 6 ? 22.203 15.344 -16.391 1 33.12 6 THR B CA 1
ATOM 1404 C C . THR B 1 6 ? 20.781 15.789 -16.672 1 33.12 6 THR B C 1
ATOM 1406 O O . THR B 1 6 ? 20.312 16.797 -16.125 1 33.12 6 THR B O 1
ATOM 1409 N N . ASP B 1 7 ? 20.125 15.383 -17.719 1 32.31 7 ASP B N 1
ATOM 1410 C CA . ASP B 1 7 ? 18.828 16 -17.984 1 32.31 7 ASP B CA 1
ATOM 1411 C C . ASP B 1 7 ? 17.812 15.656 -16.891 1 32.31 7 ASP B C 1
ATOM 1413 O O . ASP B 1 7 ? 17.297 14.539 -16.844 1 32.31 7 ASP B O 1
ATOM 1417 N N . THR B 1 8 ? 18.094 15.93 -15.617 1 35.12 8 THR B N 1
ATOM 1418 C CA . THR B 1 8 ? 17.125 15.906 -14.531 1 35.12 8 THR B CA 1
ATOM 1419 C C . THR B 1 8 ? 15.82 16.578 -14.961 1 35.12 8 THR B C 1
ATOM 1421 O O . THR B 1 8 ? 15.828 17.734 -15.406 1 35.12 8 THR B O 1
ATOM 1424 N N . PRO B 1 9 ? 14.859 15.969 -15.477 1 37.66 9 PRO B N 1
ATOM 1425 C CA . PRO B 1 9 ? 13.664 16.75 -15.812 1 37.66 9 PRO B CA 1
ATOM 1426 C C . PRO B 1 9 ? 13.438 17.922 -14.859 1 37.66 9 PRO B C 1
ATOM 1428 O O . PRO B 1 9 ? 13.469 17.75 -13.641 1 37.66 9 PRO B O 1
ATOM 1431 N N . VAL B 1 10 ? 13.922 19.156 -15.102 1 35.59 10 VAL B N 1
ATOM 1432 C CA . VAL B 1 10 ? 13.812 20.5 -14.539 1 35.59 10 VAL B CA 1
ATOM 1433 C C . VAL B 1 10 ? 12.352 20.797 -14.203 1 35.59 10 VAL B C 1
ATOM 1435 O O . VAL B 1 10 ? 11.5 20.812 -15.086 1 35.59 10 VAL B O 1
ATOM 1438 N N . LEU B 1 11 ? 11.766 20.219 -13.195 1 40.06 11 LEU B N 1
ATOM 1439 C CA . LEU B 1 11 ? 10.562 20.906 -12.727 1 40.06 11 LEU B CA 1
ATOM 1440 C C . LEU B 1 11 ? 10.625 22.391 -13.039 1 40.06 11 LEU B C 1
ATOM 1442 O O . LEU B 1 11 ? 11.625 23.047 -12.734 1 40.06 11 LEU B O 1
ATOM 1446 N N . SER B 1 12 ? 10.008 22.812 -14.094 1 40 12 SER B N 1
ATOM 1447 C CA . SER B 1 12 ? 10.016 24.219 -14.469 1 40 12 SER B CA 1
ATOM 1448 C C . SER B 1 12 ? 9.742 25.109 -13.258 1 40 12 SER B C 1
ATOM 1450 O O . SER B 1 12 ? 9.047 24.703 -12.32 1 40 12 SER B O 1
ATOM 1452 N N . ARG B 1 13 ? 10.5 26.203 -12.969 1 46.78 13 ARG B N 1
ATOM 1453 C CA . ARG B 1 13 ? 10.438 27.234 -11.938 1 46.78 13 ARG B CA 1
ATOM 1454 C C . ARG B 1 13 ? 9 27.672 -11.68 1 46.78 13 ARG B C 1
ATOM 1456 O O . ARG B 1 13 ? 8.586 27.828 -10.531 1 46.78 13 ARG B O 1
ATOM 1463 N N . ARG B 1 14 ? 8.219 27.828 -12.766 1 47.12 14 ARG B N 1
ATOM 1464 C CA . ARG B 1 14 ? 6.855 28.344 -12.656 1 47.12 14 ARG B CA 1
ATOM 1465 C C . ARG B 1 14 ? 5.941 27.312 -11.984 1 47.12 14 ARG B C 1
ATOM 1467 O O . ARG B 1 14 ? 5.098 27.672 -11.164 1 47.12 14 ARG B O 1
ATOM 1474 N N . GLY B 1 15 ? 5.996 26.172 -12.328 1 43.31 15 GLY B N 1
ATOM 1475 C CA . GLY B 1 15 ? 5.18 25.141 -11.719 1 43.31 15 GLY B CA 1
ATOM 1476 C C . GLY B 1 15 ? 5.559 24.844 -10.273 1 43.31 15 GLY B C 1
ATOM 1477 O O . GLY B 1 15 ? 4.688 24.641 -9.43 1 43.31 15 GLY B O 1
ATOM 1478 N N . LEU B 1 16 ? 6.844 24.828 -9.922 1 48.5 16 LEU B N 1
ATOM 1479 C CA . LEU B 1 16 ? 7.344 24.766 -8.547 1 48.5 16 LEU B CA 1
ATOM 1480 C C . LEU B 1 16 ? 6.918 26 -7.758 1 48.5 16 LEU B C 1
ATOM 1482 O O . LEU B 1 16 ? 6.562 25.891 -6.578 1 48.5 16 LEU B O 1
ATOM 1486 N N . LEU B 1 17 ? 6.816 27.156 -8.414 1 48.03 17 LEU B N 1
ATOM 1487 C CA . LEU B 1 17 ? 6.383 28.406 -7.793 1 48.03 17 LEU B CA 1
ATOM 1488 C C . LEU B 1 17 ? 4.895 28.359 -7.473 1 48.03 17 LEU B C 1
ATOM 1490 O O . LEU B 1 17 ? 4.473 28.781 -6.395 1 48.03 17 LEU B O 1
ATOM 1494 N N . LYS B 1 18 ? 4.02 27.922 -8.312 1 47.97 18 LYS B N 1
ATOM 1495 C CA . LYS B 1 18 ? 2.588 27.812 -8.055 1 47.97 18 LYS B CA 1
ATOM 1496 C C . LYS B 1 18 ? 2.305 26.812 -6.938 1 47.97 18 LYS B C 1
ATOM 1498 O O . LYS B 1 18 ? 1.439 27.047 -6.09 1 47.97 18 LYS B O 1
ATOM 1503 N N . PHE B 1 19 ? 2.936 25.75 -6.938 1 43.25 19 PHE B N 1
ATOM 1504 C CA . PHE B 1 19 ? 2.799 24.766 -5.875 1 43.25 19 PHE B CA 1
ATOM 1505 C C . PHE B 1 19 ? 3.389 25.297 -4.57 1 43.25 19 PHE B C 1
ATOM 1507 O O . PHE B 1 19 ? 2.801 25.109 -3.502 1 43.25 19 PHE B O 1
ATOM 1514 N N . SER B 1 20 ? 4.523 25.922 -4.613 1 46.44 20 SER B N 1
ATOM 1515 C CA . SER B 1 20 ? 5.105 26.562 -3.445 1 46.44 20 SER B CA 1
ATOM 1516 C C . SER B 1 20 ? 4.254 27.75 -2.988 1 46.44 20 SER B C 1
ATOM 1518 O O . SER B 1 20 ? 4.098 27.984 -1.787 1 46.44 20 SER B O 1
ATOM 1520 N N . LEU B 1 21 ? 3.709 28.5 -3.906 1 46.12 21 LEU B N 1
ATOM 1521 C CA . LEU B 1 21 ? 2.869 29.625 -3.541 1 46.12 21 LEU B CA 1
ATOM 1522 C C . LEU B 1 21 ? 1.554 29.156 -2.932 1 46.12 21 LEU B C 1
ATOM 1524 O O . LEU B 1 21 ? 1.07 29.75 -1.96 1 46.12 21 LEU B O 1
ATOM 1528 N N . GLY B 1 22 ? 0.951 28.234 -3.445 1 43.31 22 GLY B N 1
ATOM 1529 C CA . GLY B 1 22 ? -0.23 27.688 -2.799 1 43.31 22 GLY B CA 1
ATOM 1530 C C . GLY B 1 22 ? 0.067 27.031 -1.457 1 43.31 22 GLY B C 1
ATOM 1531 O O . GLY B 1 22 ? -0.667 27.25 -0.488 1 43.31 22 GLY B O 1
ATOM 1532 N N . ALA B 1 23 ? 1.114 26.328 -1.405 1 44.56 23 ALA B N 1
ATOM 1533 C CA . ALA B 1 23 ? 1.568 25.797 -0.12 1 44.56 23 ALA B CA 1
ATOM 1534 C C . ALA B 1 23 ? 1.99 26.938 0.815 1 44.56 23 ALA B C 1
ATOM 1536 O O . ALA B 1 23 ? 1.729 26.875 2.02 1 44.56 23 ALA B O 1
ATOM 1537 N N . SER B 1 24 ? 2.643 27.891 0.287 1 44.38 24 SER B N 1
ATOM 1538 C CA . SER B 1 24 ? 3.033 29.047 1.089 1 44.38 24 SER B CA 1
ATOM 1539 C C . SER B 1 24 ? 1.812 29.812 1.573 1 44.38 24 SER B C 1
ATOM 1541 O O . SER B 1 24 ? 1.791 30.312 2.703 1 44.38 24 SER B O 1
ATOM 1543 N N . VAL B 1 25 ? 0.853 30.094 0.684 1 44.97 25 VAL B N 1
ATOM 1544 C CA . VAL B 1 25 ? -0.322 30.812 1.157 1 44.97 25 VAL B CA 1
ATOM 1545 C C . VAL B 1 25 ? -1.025 30 2.244 1 44.97 25 VAL B C 1
ATOM 1547 O O . VAL B 1 25 ? -1.466 30.562 3.254 1 44.97 25 VAL B O 1
ATOM 1550 N N . PHE B 1 26 ? -1.121 28.797 2.021 1 43.09 26 PHE B N 1
ATOM 1551 C CA . PHE B 1 26 ? -1.715 27.984 3.066 1 43.09 26 PHE B CA 1
ATOM 1552 C C . PHE B 1 26 ? -0.832 27.953 4.309 1 43.09 26 PHE B C 1
ATOM 1554 O O . PHE B 1 26 ? -1.327 28.078 5.43 1 43.09 26 PHE B O 1
ATOM 1561 N N . LEU B 1 27 ? 0.495 27.938 4.082 1 44.25 27 LEU B N 1
ATOM 1562 C CA . LEU B 1 27 ? 1.425 27.969 5.203 1 44.25 27 LEU B CA 1
ATOM 1563 C C . LEU B 1 27 ? 1.448 29.344 5.848 1 44.25 27 LEU B C 1
ATOM 1565 O O . LEU B 1 27 ? 1.608 29.469 7.066 1 44.25 27 LEU B O 1
ATOM 1569 N N . SER B 1 28 ? 1.396 30.375 5.098 1 43.38 28 SER B N 1
ATOM 1570 C CA . SER B 1 28 ? 1.454 31.703 5.699 1 43.38 28 SER B CA 1
ATOM 1571 C C . SER B 1 28 ? 0.233 31.969 6.574 1 43.38 28 SER B C 1
ATOM 1573 O O . SER B 1 28 ? 0.332 32.656 7.598 1 43.38 28 SER B O 1
ATOM 1575 N N . THR B 1 29 ? -0.809 31.469 6.176 1 42.69 29 THR B N 1
ATOM 1576 C CA . THR B 1 29 ? -1.966 31.75 7.02 1 42.69 29 THR B CA 1
ATOM 1577 C C . THR B 1 29 ? -1.929 30.891 8.281 1 42.69 29 THR B C 1
ATOM 1579 O O . THR B 1 29 ? -2.289 31.359 9.367 1 42.69 29 THR B O 1
ATOM 1582 N N . VAL B 1 30 ? -1.425 29.719 8.172 1 41.75 30 VAL B N 1
ATOM 1583 C CA . VAL B 1 30 ? -1.304 28.906 9.375 1 41.75 30 VAL B CA 1
ATOM 1584 C C . VAL B 1 30 ? -0.12 29.391 10.211 1 41.75 30 VAL B C 1
ATOM 1586 O O . VAL B 1 30 ? -0.173 29.375 11.445 1 41.75 30 VAL B O 1
ATOM 1589 N N . GLY B 1 31 ? 0.924 29.891 9.586 1 38.88 31 GLY B N 1
ATOM 1590 C CA . GLY B 1 31 ? 2.082 30.391 10.297 1 38.88 31 GLY B CA 1
ATOM 1591 C C . GLY B 1 31 ? 1.773 31.625 11.133 1 38.88 31 GLY B C 1
ATOM 1592 O O . GLY B 1 31 ? 2.309 31.797 12.227 1 38.88 31 GLY B O 1
ATOM 1593 N N . LEU B 1 32 ? 1.081 32.625 10.508 1 38.72 32 LEU B N 1
ATOM 1594 C CA . LEU B 1 32 ? 0.878 33.844 11.273 1 38.72 32 LEU B CA 1
ATOM 1595 C C . LEU B 1 32 ? 0.127 33.562 12.57 1 38.72 32 LEU B C 1
ATOM 1597 O O . LEU B 1 32 ? 0.394 34.219 13.594 1 38.72 32 LEU B O 1
ATOM 1601 N N . GLY B 1 33 ? -0.848 32.75 12.578 1 38.62 33 GLY B N 1
ATOM 1602 C CA . GLY B 1 33 ? -1.515 32.469 13.836 1 38.62 33 GLY B CA 1
ATOM 1603 C C . GLY B 1 33 ? -0.667 31.641 14.797 1 38.62 33 GLY B C 1
ATOM 1604 O O . GLY B 1 33 ? -0.856 31.703 16.016 1 38.62 33 GLY B O 1
ATOM 1605 N N . ALA B 1 34 ? 0.246 30.812 14.234 1 39.94 34 ALA B N 1
ATOM 1606 C CA . ALA B 1 34 ? 1.12 30.016 15.094 1 39.94 34 ALA B CA 1
ATOM 1607 C C . ALA B 1 34 ? 2.297 30.844 15.594 1 39.94 34 ALA B C 1
ATOM 1609 O O . ALA B 1 34 ? 3.01 30.438 16.516 1 39.94 34 ALA B O 1
ATOM 1610 N N . SER B 1 35 ? 2.775 31.828 14.969 1 37.06 35 SER B N 1
ATOM 1611 C CA . SER B 1 35 ? 3.914 32.594 15.492 1 37.06 35 SER B CA 1
ATOM 1612 C C . SER B 1 35 ? 3.646 33.094 16.906 1 37.06 35 SER B C 1
ATOM 1614 O O . SER B 1 35 ? 4.578 33.438 17.641 1 37.06 35 SER B O 1
ATOM 1616 N N . LEU B 1 36 ? 2.592 33.781 17.125 1 36.62 36 LEU B N 1
ATOM 1617 C CA . LEU B 1 36 ? 2.506 34.344 18.469 1 36.62 36 LEU B CA 1
ATOM 1618 C C . LEU B 1 36 ? 2.627 33.25 19.531 1 36.62 36 LEU B C 1
ATOM 1620 O O . LEU B 1 36 ? 2.83 33.562 20.703 1 36.62 36 LEU B O 1
ATOM 1624 N N . SER B 1 37 ? 1.766 32.219 19.5 1 34.94 37 SER B N 1
ATOM 1625 C CA . SER B 1 37 ? 1.977 31.359 20.656 1 34.94 37 SER B CA 1
ATOM 1626 C C . SER B 1 37 ? 3.371 30.734 20.641 1 34.94 37 SER B C 1
ATOM 1628 O O . SER B 1 37 ? 3.943 30.516 19.578 1 34.94 37 SER B O 1
ATOM 1630 N N . GLY B 1 38 ? 4.379 31.078 21.562 1 35.69 38 GLY B N 1
ATOM 1631 C CA . GLY B 1 38 ? 5.578 30.391 22.016 1 35.69 38 GLY B CA 1
ATOM 1632 C C . GLY B 1 38 ? 5.699 28.984 21.469 1 35.69 38 GLY B C 1
ATOM 1633 O O . GLY B 1 38 ? 5.691 28.016 22.234 1 35.69 38 GLY B O 1
ATOM 1634 N N . CYS B 1 39 ? 5.074 28.625 20.406 1 40.91 39 CYS B N 1
ATOM 1635 C CA . CYS B 1 39 ? 5.113 27.266 19.875 1 40.91 39 CYS B CA 1
ATOM 1636 C C . CYS B 1 39 ? 6.539 26.734 19.844 1 40.91 39 CYS B C 1
ATOM 1638 O O . CYS B 1 39 ? 7.398 27.297 19.156 1 40.91 39 CYS B O 1
ATOM 1640 N N . SER B 1 40 ? 7.277 26.391 20.906 1 41.38 40 SER B N 1
ATOM 1641 C CA . SER B 1 40 ? 8.461 25.547 21.062 1 41.38 40 SER B CA 1
ATOM 1642 C C . SER B 1 40 ? 8.656 24.641 19.844 1 41.38 40 SER B C 1
ATOM 1644 O O . SER B 1 40 ? 7.688 24.125 19.297 1 41.38 40 SER B O 1
ATOM 1646 N N . PRO B 1 41 ? 9.68 24.766 18.938 1 50.28 41 PRO B N 1
ATOM 1647 C CA . PRO B 1 41 ? 10.023 23.734 17.953 1 50.28 41 PRO B CA 1
ATOM 1648 C C . PRO B 1 41 ? 9.539 22.344 18.359 1 50.28 41 PRO B C 1
ATOM 1650 O O . PRO B 1 41 ? 9.727 21.938 19.516 1 50.28 41 PRO B O 1
ATOM 1653 N N . SER B 1 42 ? 8.273 21.953 17.953 1 61 42 SER B N 1
ATOM 1654 C CA . SER B 1 42 ? 7.516 20.781 18.391 1 61 42 SER B CA 1
ATOM 1655 C C . SER B 1 42 ? 8.43 19.578 18.609 1 61 42 SER B C 1
ATOM 1657 O O . SER B 1 42 ? 9.039 19.078 17.656 1 61 42 SER B O 1
ATOM 1659 N N . GLN B 1 43 ? 9.109 19.625 19.656 1 77.12 43 GLN B N 1
ATOM 1660 C CA . GLN B 1 43 ? 9.906 18.5 20.156 1 77.12 43 GLN B CA 1
ATOM 1661 C C . GLN B 1 43 ? 9.211 17.172 19.922 1 77.12 43 GLN B C 1
ATOM 1663 O O . GLN B 1 43 ? 8 17.047 20.109 1 77.12 43 GLN B O 1
ATOM 1668 N N . PRO B 1 44 ? 10.07 16.328 19.391 1 82 44 PRO B N 1
ATOM 1669 C CA . PRO B 1 44 ? 9.508 14.984 19.25 1 82 44 PRO B CA 1
ATOM 1670 C C . PRO B 1 44 ? 8.914 14.453 20.547 1 82 44 PRO B C 1
ATOM 1672 O O . PRO B 1 44 ? 9.344 14.844 21.641 1 82 44 PRO B O 1
ATOM 1675 N N . ALA B 1 45 ? 7.871 13.68 20.453 1 87 45 ALA B N 1
ATOM 1676 C CA . ALA B 1 45 ? 7.262 13.008 21.594 1 87 45 ALA B CA 1
ATOM 1677 C C . ALA B 1 45 ? 8.273 12.125 22.312 1 87 45 ALA B C 1
ATOM 1679 O O . ALA B 1 45 ? 9.328 11.797 21.766 1 87 45 ALA B O 1
ATOM 1680 N N . LYS B 1 46 ? 7.969 11.766 23.516 1 82.5 46 LYS B N 1
ATOM 1681 C CA . LYS B 1 46 ? 8.875 10.961 24.328 1 82.5 46 LYS B CA 1
ATOM 1682 C C . LYS B 1 46 ? 9.164 9.617 23.656 1 82.5 46 LYS B C 1
ATOM 1684 O O . LYS B 1 46 ? 8.234 8.883 23.297 1 82.5 46 LYS B O 1
ATOM 1689 N N . GLY B 1 47 ? 10.406 9.414 23.484 1 87.31 47 GLY B N 1
ATOM 1690 C CA . GLY B 1 47 ? 10.828 8.133 22.938 1 87.31 47 GLY B CA 1
ATOM 1691 C C . GLY B 1 47 ? 10.805 8.094 21.422 1 87.31 47 GLY B C 1
ATOM 1692 O O . GLY B 1 47 ? 11.117 7.066 20.812 1 87.31 47 GLY B O 1
ATOM 1693 N N . LEU B 1 48 ? 10.398 9.164 20.828 1 92.31 48 LEU B N 1
ATOM 1694 C CA . LEU B 1 48 ? 10.344 9.211 19.375 1 92.31 48 LEU B CA 1
ATOM 1695 C C . LEU B 1 48 ? 11.336 10.227 18.828 1 92.31 48 LEU B C 1
ATOM 1697 O O . LEU B 1 48 ? 11.812 11.094 19.562 1 92.31 48 LEU B O 1
ATOM 1701 N N . ALA B 1 49 ? 11.664 10.156 17.578 1 91.56 49 ALA B N 1
ATOM 1702 C CA . ALA B 1 49 ? 12.742 10.938 16.984 1 91.56 49 ALA B CA 1
ATOM 1703 C C . ALA B 1 49 ? 12.195 12.109 16.172 1 91.56 49 ALA B C 1
ATOM 1705 O O . ALA B 1 49 ? 12.844 13.148 16.047 1 91.56 49 ALA B O 1
ATOM 1706 N N . ALA B 1 50 ? 11 11.93 15.625 1 93 50 ALA B N 1
ATOM 1707 C CA . ALA B 1 50 ? 10.516 12.961 14.711 1 93 50 ALA B CA 1
ATOM 1708 C C . ALA B 1 50 ? 9.055 13.305 15 1 93 50 ALA B C 1
ATOM 1710 O O . ALA B 1 50 ? 8.664 14.469 14.969 1 93 50 ALA B O 1
ATOM 1711 N N . LEU B 1 51 ? 8.297 12.375 15.375 1 95.62 51 LEU B N 1
ATOM 1712 C CA . LEU B 1 51 ? 6.867 12.594 15.586 1 95.62 51 LEU B CA 1
ATOM 1713 C C . LEU B 1 51 ? 6.609 13.328 16.891 1 95.62 51 LEU B C 1
ATOM 1715 O O . LEU B 1 51 ? 7.27 13.062 17.906 1 95.62 51 LEU B O 1
ATOM 1719 N N . ARG B 1 52 ? 5.707 14.234 16.797 1 94.5 52 ARG B N 1
ATOM 1720 C CA . ARG B 1 52 ? 5.32 15.031 17.953 1 94.5 52 ARG B CA 1
ATOM 1721 C C . ARG B 1 52 ? 4.105 14.43 18.656 1 94.5 52 ARG B C 1
ATOM 1723 O O . ARG B 1 52 ? 3.396 13.602 18.078 1 94.5 52 ARG B O 1
ATOM 1730 N N . ASP B 1 53 ? 3.848 14.844 19.859 1 94 53 ASP B N 1
ATOM 1731 C CA . ASP B 1 53 ? 2.688 14.391 20.609 1 94 53 ASP B CA 1
ATOM 1732 C C . ASP B 1 53 ? 1.388 14.727 19.891 1 94 53 ASP B C 1
ATOM 1734 O O . ASP B 1 53 ? 0.427 13.953 19.938 1 94 53 ASP B O 1
ATOM 1738 N N . SER B 1 54 ? 1.408 15.852 19.25 1 91.56 54 SER B N 1
ATOM 1739 C CA . SER B 1 54 ? 0.204 16.312 18.562 1 91.56 54 SER B CA 1
ATOM 1740 C C . SER B 1 54 ? -0.105 15.461 17.344 1 91.56 54 SER B C 1
ATOM 1742 O O . SER B 1 54 ? -1.243 15.438 16.875 1 91.56 54 SER B O 1
ATOM 1744 N N . ASP B 1 55 ? 0.889 14.711 16.828 1 95.06 55 ASP B N 1
ATOM 1745 C CA . ASP B 1 55 ? 0.728 13.922 15.617 1 95.06 55 ASP B CA 1
ATOM 1746 C C . ASP B 1 55 ? 0.164 12.539 15.93 1 95.06 55 ASP B C 1
ATOM 1748 O O . ASP B 1 55 ? -0.433 11.891 15.07 1 95.06 55 ASP B O 1
ATOM 1752 N N . LEU B 1 56 ? 0.349 12.094 17.156 1 95.88 56 LEU B N 1
ATOM 1753 C CA . LEU B 1 56 ? 0.209 10.68 17.5 1 95.88 56 LEU B CA 1
ATOM 1754 C C . LEU B 1 56 ? -1.256 10.258 17.484 1 95.88 56 LEU B C 1
ATOM 1756 O O . LEU B 1 56 ? -1.598 9.219 16.906 1 95.88 56 LEU B O 1
ATOM 1760 N N . PRO B 1 57 ? -2.199 11.055 18.031 1 95.62 57 PRO B N 1
ATOM 1761 C CA . PRO B 1 57 ? -3.6 10.633 17.984 1 95.62 57 PRO B CA 1
ATOM 1762 C C . PRO B 1 57 ? -4.105 10.422 16.562 1 95.62 57 PRO B C 1
ATOM 1764 O O . PRO B 1 57 ? -4.793 9.438 16.281 1 95.62 57 PRO B O 1
ATOM 1767 N N . PHE B 1 58 ? -3.74 11.305 15.703 1 96.69 58 PHE B N 1
ATOM 1768 C CA . PHE B 1 58 ? -4.137 11.211 14.305 1 96.69 58 PHE B CA 1
ATOM 1769 C C . PHE B 1 58 ? -3.551 9.961 13.664 1 96.69 58 PHE B C 1
ATOM 1771 O O . PHE B 1 58 ? -4.273 9.18 13.039 1 96.69 58 PHE B O 1
ATOM 1778 N N . LEU B 1 59 ? -2.268 9.703 13.836 1 97.56 59 LEU B N 1
ATOM 1779 C CA . LEU B 1 59 ? -1.576 8.594 13.195 1 97.56 59 LEU B CA 1
ATOM 1780 C C . LEU B 1 59 ? -2.045 7.258 13.758 1 97.56 59 LEU B C 1
ATOM 1782 O O . LEU B 1 59 ? -2.172 6.277 13.023 1 97.56 59 LEU B O 1
ATOM 1786 N N . ARG B 1 60 ? -2.32 7.254 15.016 1 96.94 60 ARG B N 1
ATOM 1787 C CA . ARG B 1 60 ? -2.789 6.027 15.648 1 96.94 60 ARG B CA 1
ATOM 1788 C C . ARG B 1 60 ? -4.184 5.652 15.164 1 96.94 60 ARG B C 1
ATOM 1790 O O . ARG B 1 60 ? -4.531 4.469 15.102 1 96.94 60 ARG B O 1
ATOM 1797 N N . ALA B 1 61 ? -4.945 6.605 14.789 1 96.62 61 ALA B N 1
ATOM 1798 C CA . ALA B 1 61 ? -6.266 6.355 14.219 1 96.62 61 ALA B CA 1
ATOM 1799 C C . ALA B 1 61 ? -6.156 5.949 12.75 1 96.62 61 ALA B C 1
ATOM 1801 O O . ALA B 1 61 ? -6.914 5.094 12.281 1 96.62 61 ALA B O 1
ATOM 1802 N N . LEU B 1 62 ? -5.266 6.5 12.008 1 97.69 62 LEU B N 1
ATOM 1803 C CA . LEU B 1 62 ? -5.137 6.391 10.562 1 97.69 62 LEU B CA 1
ATOM 1804 C C . LEU B 1 62 ? -4.5 5.059 10.172 1 97.69 62 LEU B C 1
ATOM 1806 O O . LEU B 1 62 ? -4.996 4.363 9.289 1 97.69 62 LEU B O 1
ATOM 1810 N N . ILE B 1 63 ? -3.406 4.645 10.844 1 97.69 63 ILE B N 1
ATOM 1811 C CA . ILE B 1 63 ? -2.514 3.578 10.398 1 97.69 63 ILE B CA 1
ATOM 1812 C C . ILE B 1 63 ? -3.26 2.246 10.398 1 97.69 63 ILE B C 1
ATOM 1814 O O . ILE B 1 63 ? -3.219 1.502 9.422 1 97.69 63 ILE B O 1
ATOM 1818 N N . PRO B 1 64 ? -4.031 1.953 11.453 1 96.44 64 PRO B N 1
ATOM 1819 C CA . PRO B 1 64 ? -4.73 0.665 11.422 1 96.44 64 PRO B CA 1
ATOM 1820 C C . PRO B 1 64 ? -5.703 0.554 10.25 1 96.44 64 PRO B C 1
ATOM 1822 O O . PRO B 1 64 ? -5.852 -0.521 9.664 1 96.44 64 PRO B O 1
ATOM 1825 N N . VAL B 1 65 ? -6.324 1.626 9.906 1 95.75 65 VAL B N 1
ATOM 1826 C CA . VAL B 1 65 ? -7.285 1.62 8.805 1 95.75 65 VAL B CA 1
ATOM 1827 C C . VAL B 1 65 ? -6.555 1.414 7.48 1 95.75 65 VAL B C 1
ATOM 1829 O O . VAL B 1 65 ? -7.02 0.66 6.621 1 95.75 65 VAL B O 1
ATOM 1832 N N . MET B 1 66 ? -5.445 2.012 7.371 1 94.75 66 MET B N 1
ATOM 1833 C CA . MET B 1 66 ? -4.691 1.896 6.129 1 94.75 66 MET B CA 1
ATOM 1834 C C . MET B 1 66 ? -4.09 0.503 5.984 1 94.75 66 MET B C 1
ATOM 1836 O O . MET B 1 66 ? -3.805 0.057 4.871 1 94.75 66 MET B O 1
ATOM 1840 N N . LEU B 1 67 ? -3.895 -0.176 7.066 1 93.62 67 LEU B N 1
ATOM 1841 C CA . LEU B 1 67 ? -3.287 -1.502 7.031 1 93.62 67 LEU B CA 1
ATOM 1842 C C . LEU B 1 67 ? -4.348 -2.58 6.836 1 93.62 67 LEU B C 1
ATOM 1844 O O . LEU B 1 67 ? -4.023 -3.766 6.734 1 93.62 67 LEU B O 1
ATOM 1848 N N . GLU B 1 68 ? -5.543 -2.049 6.746 1 90 68 GLU B N 1
ATOM 1849 C CA . GLU B 1 68 ? -6.594 -3.021 6.453 1 90 68 GLU B CA 1
ATOM 1850 C C . GLU B 1 68 ? -6.332 -3.74 5.133 1 90 68 GLU B C 1
ATOM 1852 O O . GLU B 1 68 ? -6.039 -3.102 4.121 1 90 68 GLU B O 1
ATOM 1857 N N . GLY B 1 69 ? -6.355 -5.004 5.078 1 83.31 69 GLY B N 1
ATOM 1858 C CA . GLY B 1 69 ? -6.09 -5.789 3.885 1 83.31 69 GLY B CA 1
ATOM 1859 C C . GLY B 1 69 ? -4.648 -6.258 3.785 1 83.31 69 GLY B C 1
ATOM 1860 O O . GLY B 1 69 ? -4.359 -7.27 3.145 1 83.31 69 GLY B O 1
ATOM 1861 N N . ALA B 1 70 ? -3.77 -5.449 4.398 1 86.62 70 ALA B N 1
ATOM 1862 C CA . ALA B 1 70 ? -2.354 -5.809 4.363 1 86.62 70 ALA B CA 1
ATOM 1863 C C . ALA B 1 70 ? -1.992 -6.734 5.52 1 86.62 70 ALA B C 1
ATOM 1865 O O . ALA B 1 70 ? -1.036 -7.508 5.426 1 86.62 70 ALA B O 1
ATOM 1866 N N . VAL B 1 71 ? -2.746 -6.605 6.562 1 87 71 VAL B N 1
ATOM 1867 C CA . VAL B 1 71 ? -2.463 -7.355 7.781 1 87 71 VAL B CA 1
ATOM 1868 C C . VAL B 1 71 ? -3.738 -8.031 8.281 1 87 71 VAL B C 1
ATOM 1870 O O . VAL B 1 71 ? -4.824 -7.453 8.203 1 87 71 VAL B O 1
ATOM 1873 N N . ALA B 1 72 ? -3.557 -9.219 8.797 1 83.25 72 ALA B N 1
ATOM 1874 C CA . ALA B 1 72 ? -4.695 -9.906 9.398 1 83.25 72 ALA B CA 1
ATOM 1875 C C . ALA B 1 72 ? -5.289 -9.086 10.539 1 83.25 72 ALA B C 1
ATOM 1877 O O . ALA B 1 72 ? -4.559 -8.422 11.281 1 83.25 72 ALA B O 1
ATOM 1878 N N . ALA B 1 73 ? -6.551 -9.188 10.703 1 83.75 73 ALA B N 1
ATOM 1879 C CA . ALA B 1 73 ? -7.293 -8.375 11.664 1 83.75 73 ALA B CA 1
ATOM 1880 C C . ALA B 1 73 ? -6.723 -8.539 13.07 1 83.75 73 ALA B C 1
ATOM 1882 O O . ALA B 1 73 ? -6.609 -7.559 13.812 1 83.75 73 ALA B O 1
ATOM 1883 N N . GLU B 1 74 ? -6.301 -9.727 13.312 1 85.5 74 GLU B N 1
ATOM 1884 C CA . GLU B 1 74 ? -5.848 -10.023 14.672 1 85.5 74 GLU B CA 1
ATOM 1885 C C . GLU B 1 74 ? -4.484 -9.398 14.953 1 85.5 74 GLU B C 1
ATOM 1887 O O . GLU B 1 74 ? -4.098 -9.234 16.109 1 85.5 74 GLU B O 1
ATOM 1892 N N . GLN B 1 75 ? -3.811 -9.055 13.945 1 88.12 75 GLN B N 1
ATOM 1893 C CA . GLN B 1 75 ? -2.455 -8.531 14.102 1 88.12 75 GLN B CA 1
ATOM 1894 C C . GLN B 1 75 ? -2.4 -7.039 13.781 1 88.12 75 GLN B C 1
ATOM 1896 O O . GLN B 1 75 ? -1.339 -6.422 13.867 1 88.12 75 GLN B O 1
ATOM 1901 N N . ARG B 1 76 ? -3.494 -6.465 13.508 1 91.38 76 ARG B N 1
ATOM 1902 C CA . ARG B 1 76 ? -3.535 -5.125 12.93 1 91.38 76 ARG B CA 1
ATOM 1903 C C . ARG B 1 76 ? -3.027 -4.086 13.93 1 91.38 76 ARG B C 1
ATOM 1905 O O . ARG B 1 76 ? -2.258 -3.193 13.562 1 91.38 76 ARG B O 1
ATOM 1912 N N . ASN B 1 77 ? -3.436 -4.219 15.188 1 92.06 77 ASN B N 1
ATOM 1913 C CA . ASN B 1 77 ? -3.016 -3.229 16.172 1 92.06 77 ASN B CA 1
ATOM 1914 C C . ASN B 1 77 ? -1.511 -3.291 16.422 1 92.06 77 ASN B C 1
ATOM 1916 O O . ASN B 1 77 ? -0.842 -2.256 16.469 1 92.06 77 ASN B O 1
ATOM 1920 N N . ALA B 1 78 ? -1.02 -4.414 16.578 1 93.19 78 ALA B N 1
ATOM 1921 C CA . ALA B 1 78 ? 0.419 -4.578 16.766 1 93.19 78 ALA B CA 1
ATOM 1922 C C . ALA B 1 78 ? 1.193 -4.086 15.547 1 93.19 78 ALA B C 1
ATOM 1924 O O . ALA B 1 78 ? 2.229 -3.428 15.688 1 93.19 78 ALA B O 1
ATOM 1925 N N . ALA B 1 79 ? 0.683 -4.418 14.406 1 93.62 79 ALA B N 1
ATOM 1926 C CA . ALA B 1 79 ? 1.309 -3.959 13.172 1 93.62 79 ALA B CA 1
ATOM 1927 C C . ALA B 1 79 ? 1.278 -2.436 13.07 1 93.62 79 ALA B C 1
ATOM 1929 O O . ALA B 1 79 ? 2.246 -1.818 12.617 1 93.62 79 ALA B O 1
ATOM 1930 N N . ALA B 1 80 ? 0.185 -1.867 13.5 1 96.06 80 ALA B N 1
ATOM 1931 C CA . ALA B 1 80 ? 0.048 -0.413 13.461 1 96.06 80 ALA B CA 1
ATOM 1932 C C . ALA B 1 80 ? 1.078 0.261 14.359 1 96.06 80 ALA B C 1
ATOM 1934 O O . ALA B 1 80 ? 1.699 1.253 13.977 1 96.06 80 ALA B O 1
ATOM 1935 N N . ASP B 1 81 ? 1.265 -0.284 15.555 1 95.38 81 ASP B N 1
ATOM 1936 C CA . ASP B 1 81 ? 2.25 0.268 16.484 1 95.38 81 ASP B CA 1
ATOM 1937 C C . ASP B 1 81 ? 3.662 0.156 15.906 1 95.38 81 ASP B C 1
ATOM 1939 O O . ASP B 1 81 ? 4.445 1.105 15.984 1 95.38 81 ASP B O 1
ATOM 1943 N N . ALA B 1 82 ? 3.93 -0.949 15.398 1 94.69 82 ALA B N 1
ATOM 1944 C CA . ALA B 1 82 ? 5.242 -1.165 14.797 1 94.69 82 ALA B CA 1
ATOM 1945 C C . ALA B 1 82 ? 5.457 -0.234 13.602 1 94.69 82 ALA B C 1
ATOM 1947 O O . ALA B 1 82 ? 6.547 0.309 13.422 1 94.69 82 ALA B O 1
ATOM 1948 N N . THR B 1 83 ? 4.422 -0.091 12.828 1 96.44 83 THR B N 1
ATOM 1949 C CA . THR B 1 83 ? 4.488 0.798 11.68 1 96.44 83 THR B CA 1
ATOM 1950 C C . THR B 1 83 ? 4.75 2.236 12.117 1 96.44 83 THR B C 1
ATOM 1952 O O . THR B 1 83 ? 5.512 2.961 11.469 1 96.44 83 THR B O 1
ATOM 1955 N N . LEU B 1 84 ? 4.086 2.639 13.219 1 97.06 84 LEU B N 1
ATOM 1956 C CA . LEU B 1 84 ? 4.285 3.984 13.75 1 97.06 84 LEU B CA 1
ATOM 1957 C C . LEU B 1 84 ? 5.75 4.215 14.109 1 97.06 84 LEU B C 1
ATOM 1959 O O . LEU B 1 84 ? 6.297 5.285 13.828 1 97.06 84 LEU B O 1
ATOM 1963 N N . GLU B 1 85 ? 6.383 3.273 14.633 1 95.94 85 GLU B N 1
ATOM 1964 C CA . GLU B 1 85 ? 7.793 3.377 14.992 1 95.94 85 GLU B CA 1
ATOM 1965 C C . GLU B 1 85 ? 8.672 3.49 13.75 1 95.94 85 GLU B C 1
ATOM 1967 O O . GLU B 1 85 ? 9.602 4.293 13.711 1 95.94 85 GLU B O 1
ATOM 1972 N N . SER B 1 86 ? 8.336 2.684 12.805 1 94.88 86 SER B N 1
ATOM 1973 C CA . SER B 1 86 ? 9.062 2.75 11.539 1 94.88 86 SER B CA 1
ATOM 1974 C C . SER B 1 86 ? 8.867 4.102 10.859 1 94.88 86 SER B C 1
ATOM 1976 O O . SER B 1 86 ? 9.805 4.648 10.273 1 94.88 86 SER B O 1
ATOM 1978 N N . LEU B 1 87 ? 7.672 4.574 10.938 1 96 87 LEU B N 1
ATOM 1979 C CA . LEU B 1 87 ? 7.367 5.883 10.359 1 96 87 LEU B CA 1
ATOM 1980 C C . LEU B 1 87 ? 8.188 6.977 11.031 1 96 87 LEU B C 1
ATOM 1982 O O . LEU B 1 87 ? 8.734 7.855 10.359 1 96 87 LEU B O 1
ATOM 1986 N N . ASP B 1 88 ? 8.242 6.883 12.328 1 96.38 88 ASP B N 1
ATOM 1987 C CA . ASP B 1 88 ? 9.047 7.84 13.086 1 96.38 88 ASP B CA 1
ATOM 1988 C C . ASP B 1 88 ? 10.5 7.824 12.617 1 96.38 88 ASP B C 1
ATOM 1990 O O . ASP B 1 88 ? 11.094 8.875 12.375 1 96.38 88 ASP B O 1
ATOM 1994 N N . THR B 1 89 ? 11.062 6.668 12.492 1 93.81 89 THR B N 1
ATOM 1995 C CA . THR B 1 89 ? 12.445 6.508 12.055 1 93.81 89 THR B CA 1
ATOM 1996 C C . THR B 1 89 ? 12.633 7.043 10.641 1 93.81 89 THR B C 1
ATOM 1998 O O . THR B 1 89 ? 13.625 7.723 10.352 1 93.81 89 THR B O 1
ATOM 2001 N N . ALA B 1 90 ? 11.688 6.758 9.805 1 90.56 90 ALA B N 1
ATOM 2002 C CA . ALA B 1 90 ? 11.75 7.227 8.43 1 90.56 90 ALA B CA 1
ATOM 2003 C C . ALA B 1 90 ? 11.695 8.75 8.359 1 90.56 90 ALA B C 1
ATOM 2005 O O . ALA B 1 90 ? 12.453 9.375 7.609 1 90.56 90 ALA B O 1
ATOM 2006 N N . LEU B 1 91 ? 10.836 9.312 9.117 1 91.75 91 LEU B N 1
ATOM 2007 C CA . LEU B 1 91 ? 10.688 10.758 9.125 1 91.75 91 LEU B CA 1
ATOM 2008 C C . LEU B 1 91 ? 11.945 11.43 9.664 1 91.75 91 LEU B C 1
ATOM 2010 O O . LEU B 1 91 ? 12.328 12.516 9.203 1 91.75 91 LEU B O 1
ATOM 2014 N N . ALA B 1 92 ? 12.586 10.781 10.617 1 90.5 92 ALA B N 1
ATOM 2015 C CA . ALA B 1 92 ? 13.805 11.32 11.219 1 90.5 92 ALA B CA 1
ATOM 2016 C C . ALA B 1 92 ? 14.938 11.391 10.195 1 90.5 92 ALA B C 1
ATOM 2018 O O . ALA B 1 92 ? 15.891 12.156 10.359 1 90.5 92 ALA B O 1
ATOM 2019 N N . HIS B 1 93 ? 14.828 10.609 9.156 1 88.62 93 HIS B N 1
ATOM 2020 C CA . HIS B 1 93 ? 15.891 10.539 8.164 1 88.62 93 HIS B CA 1
ATOM 2021 C C . HIS B 1 93 ? 15.578 11.438 6.965 1 88.62 93 HIS B C 1
ATOM 2023 O O . HIS B 1 93 ? 16.375 11.516 6.027 1 88.62 93 HIS B O 1
ATOM 2029 N N . LEU B 1 94 ? 14.469 12.062 6.973 1 82.75 94 LEU B N 1
ATOM 2030 C CA . LEU B 1 94 ? 14.109 12.969 5.891 1 82.75 94 LEU B CA 1
ATOM 2031 C C . LEU B 1 94 ? 14.906 14.266 5.977 1 82.75 94 LEU B C 1
ATOM 2033 O O . LEU B 1 94 ? 15.336 14.656 7.062 1 82.75 94 LEU B O 1
ATOM 2037 N N . SER B 1 95 ? 15.125 14.875 4.75 1 82 95 SER B N 1
ATOM 2038 C CA . SER B 1 95 ? 15.695 16.219 4.77 1 82 95 SER B CA 1
ATOM 2039 C C . SER B 1 95 ? 14.789 17.188 5.516 1 82 95 SER B C 1
ATOM 2041 O O . SER B 1 95 ? 13.578 17 5.586 1 82 95 SER B O 1
ATOM 2043 N N . PRO B 1 96 ? 15.391 18.172 6.09 1 85 96 PRO B N 1
ATOM 2044 C CA . PRO B 1 96 ? 14.602 19.109 6.887 1 85 96 PRO B CA 1
ATOM 2045 C C . PRO B 1 96 ? 13.438 19.719 6.109 1 85 96 PRO B C 1
ATOM 2047 O O . PRO B 1 96 ? 12.32 19.781 6.621 1 85 96 PRO B O 1
ATOM 2050 N N . PRO B 1 97 ? 13.586 20.031 4.848 1 81.88 97 PRO B N 1
ATOM 2051 C CA . PRO B 1 97 ? 12.438 20.578 4.117 1 81.88 97 PRO B CA 1
ATOM 2052 C C . PRO B 1 97 ? 11.312 19.562 3.947 1 81.88 97 PRO B C 1
ATOM 2054 O O . PRO B 1 97 ? 10.133 19.906 4.039 1 81.88 97 PRO B O 1
ATOM 2057 N N . MET B 1 98 ? 11.633 18.312 3.764 1 80.56 98 MET B N 1
ATOM 2058 C CA . MET B 1 98 ? 10.633 17.25 3.592 1 80.56 98 MET B CA 1
ATOM 2059 C C . MET B 1 98 ? 9.906 16.969 4.906 1 80.56 98 MET B C 1
ATOM 2061 O O . MET B 1 98 ? 8.703 16.703 4.914 1 80.56 98 MET B O 1
ATOM 2065 N N . LEU B 1 99 ? 10.711 17 5.941 1 87.81 99 LEU B N 1
ATOM 2066 C CA . LEU B 1 99 ? 10.094 16.812 7.25 1 87.81 99 LEU B CA 1
ATOM 2067 C C . LEU B 1 99 ? 9.125 17.938 7.57 1 87.81 99 LEU B C 1
ATOM 2069 O O . LEU B 1 99 ? 8.039 17.703 8.102 1 87.81 99 LEU B O 1
ATOM 2073 N N . LYS B 1 100 ? 9.516 19.109 7.219 1 88.06 100 LYS B N 1
ATOM 2074 C CA . LYS B 1 100 ? 8.664 20.266 7.453 1 88.06 100 LYS B CA 1
ATOM 2075 C C . LYS B 1 100 ? 7.344 20.141 6.695 1 88.06 100 LYS B C 1
ATOM 2077 O O . LYS B 1 100 ? 6.281 20.453 7.23 1 88.06 100 LYS B O 1
ATOM 2082 N N . LEU B 1 101 ? 7.391 19.688 5.477 1 84.88 101 LEU B N 1
ATOM 2083 C CA . LEU B 1 101 ? 6.195 19.5 4.664 1 84.88 101 LEU B CA 1
ATOM 2084 C C . LEU B 1 101 ? 5.277 18.453 5.289 1 84.88 101 LEU B C 1
ATOM 2086 O O . LEU B 1 101 ? 4.055 18.641 5.316 1 84.88 101 LEU B O 1
ATOM 2090 N N . THR B 1 102 ? 5.859 17.406 5.73 1 91 102 THR B N 1
ATOM 2091 C CA . THR B 1 102 ? 5.082 16.359 6.371 1 91 102 THR B CA 1
ATOM 2092 C C . THR B 1 102 ? 4.414 16.875 7.641 1 91 102 THR B C 1
ATOM 2094 O O . THR B 1 102 ? 3.234 16.594 7.883 1 91 102 THR B O 1
ATOM 2097 N N . ARG B 1 103 ? 5.133 17.625 8.398 1 90.94 103 ARG B N 1
ATOM 2098 C CA . ARG B 1 103 ? 4.574 18.188 9.625 1 90.94 103 ARG B CA 1
ATOM 2099 C C . ARG B 1 103 ? 3.432 19.156 9.312 1 90.94 103 ARG B C 1
ATOM 2101 O O . ARG B 1 103 ? 2.439 19.203 10.039 1 90.94 103 ARG B O 1
ATOM 2108 N N . GLN B 1 104 ? 3.566 19.859 8.312 1 89 104 GLN B N 1
ATOM 2109 C CA . GLN B 1 104 ? 2.5 20.766 7.895 1 89 104 GLN B CA 1
ATOM 2110 C C . GLN B 1 104 ? 1.228 20 7.555 1 89 104 GLN B C 1
ATOM 2112 O O . GLN B 1 10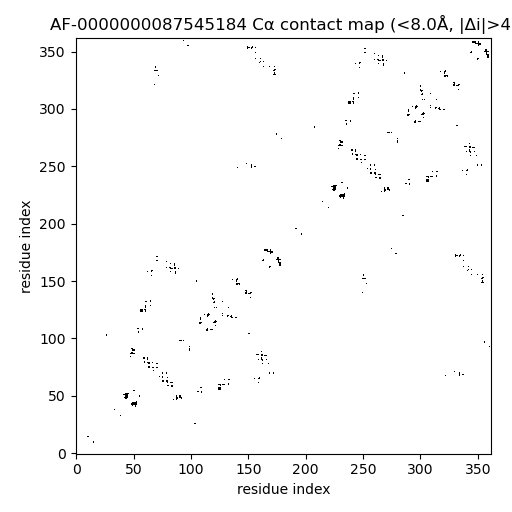4 ? 0.123 20.438 7.875 1 89 104 GLN B O 1
ATOM 2117 N N . LEU B 1 105 ? 1.391 18.906 6.836 1 91.88 105 LEU B N 1
ATOM 2118 C CA . LEU B 1 105 ? 0.253 18.047 6.539 1 91.88 105 LEU B CA 1
ATOM 2119 C C . LEU B 1 105 ? -0.431 17.594 7.824 1 91.88 105 LEU B C 1
ATOM 2121 O O . LEU B 1 105 ? -1.658 17.641 7.934 1 91.88 105 LEU B O 1
ATOM 2125 N N . PHE B 1 106 ? 0.384 17.188 8.836 1 94.44 106 PHE B N 1
ATOM 2126 C CA . PHE B 1 106 ? -0.172 16.75 10.109 1 94.44 106 PHE B CA 1
ATOM 2127 C C . PHE B 1 106 ? -0.866 17.906 10.82 1 94.44 106 PHE B C 1
ATOM 2129 O O . PHE B 1 106 ? -1.94 17.734 11.398 1 94.44 106 PHE B O 1
ATOM 2136 N N . ASP B 1 107 ? -0.277 19.094 10.727 1 91.19 107 ASP B N 1
ATOM 2137 C CA . ASP B 1 107 ? -0.859 20.266 11.359 1 91.19 107 ASP B CA 1
ATOM 2138 C C . ASP B 1 107 ? -2.25 20.562 10.805 1 91.19 107 ASP B C 1
ATOM 2140 O O . ASP B 1 107 ? -3.189 20.797 11.562 1 91.19 107 ASP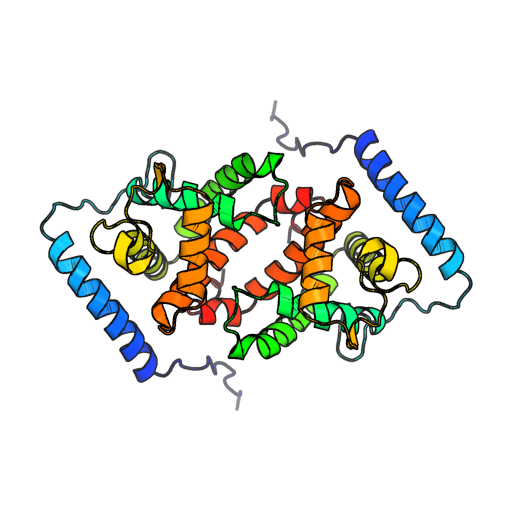 B O 1
ATOM 2144 N N . VAL B 1 108 ? -2.373 20.484 9.531 1 90.56 108 VAL B N 1
ATOM 2145 C CA . VAL B 1 108 ? -3.639 20.781 8.867 1 90.56 108 VAL B CA 1
ATOM 2146 C C . VAL B 1 108 ? -4.699 19.781 9.289 1 90.56 108 VAL B C 1
ATOM 2148 O O . VAL B 1 108 ? -5.879 20.109 9.398 1 90.56 108 VAL B O 1
ATOM 2151 N N . LEU B 1 109 ? -4.262 18.594 9.609 1 94.25 109 LEU B N 1
ATOM 2152 C CA . LEU B 1 109 ? -5.191 17.531 9.938 1 94.25 109 LEU B CA 1
ATOM 2153 C C . LEU B 1 109 ? -5.488 17.5 11.43 1 94.25 109 LEU B C 1
ATOM 2155 O O . LEU B 1 109 ? -6.426 16.828 11.867 1 94.25 109 LEU B O 1
ATOM 2159 N N . THR B 1 110 ? -4.719 18.203 12.219 1 90.31 110 THR B N 1
ATOM 2160 C CA . THR B 1 110 ? -4.898 18.141 13.672 1 90.31 110 THR B CA 1
ATOM 2161 C C . THR B 1 110 ? -5.461 19.453 14.203 1 90.31 110 THR B C 1
ATOM 2163 O O . THR B 1 110 ? -5.984 19.5 15.32 1 90.31 110 THR B O 1
ATOM 2166 N N . LEU B 1 111 ? -5.34 20.469 13.406 1 84.69 111 LEU B N 1
ATOM 2167 C CA . LEU B 1 111 ? -5.902 21.75 13.836 1 84.69 111 LEU B CA 1
ATOM 2168 C C . LEU B 1 111 ? -7.426 21.703 13.82 1 84.69 111 LEU B C 1
ATOM 2170 O O . LEU B 1 111 ? -8.031 21.312 12.82 1 84.69 111 LEU B O 1
ATOM 2174 N N . GLY B 1 112 ? -8.031 22.047 14.891 1 79.75 112 GLY B N 1
ATOM 2175 C CA . GLY B 1 112 ? -9.477 21.938 15.062 1 79.75 112 GLY B CA 1
ATOM 2176 C C . GLY B 1 112 ? -10.258 22.672 13.992 1 79.75 112 GLY B C 1
ATOM 2177 O O . GLY B 1 112 ? -11.258 22.156 13.484 1 79.75 112 GLY B O 1
ATOM 2178 N N . ILE B 1 113 ? -9.82 23.797 13.516 1 82.94 113 ILE B N 1
ATOM 2179 C CA . ILE B 1 113 ? -10.586 24.625 12.586 1 82.94 113 ILE B CA 1
ATOM 2180 C C . ILE B 1 113 ? -10.492 24.047 11.18 1 82.94 113 ILE B C 1
ATOM 2182 O O . ILE B 1 113 ? -11.414 24.188 10.375 1 82.94 113 ILE B O 1
ATOM 2186 N N . THR B 1 114 ? -9.461 23.266 10.906 1 86.88 114 THR B N 1
ATOM 2187 C CA . THR B 1 114 ? -9.258 22.734 9.562 1 86.88 114 THR B CA 1
ATOM 2188 C C . THR B 1 114 ? -9.664 21.266 9.5 1 86.88 114 THR B C 1
ATOM 2190 O O . THR B 1 114 ? -10.062 20.766 8.445 1 86.88 114 THR B O 1
ATOM 2193 N N . ARG B 1 115 ? -9.531 20.656 10.578 1 90.5 115 ARG B N 1
ATOM 2194 C CA . ARG B 1 115 ? -9.781 19.219 10.625 1 90.5 115 ARG B CA 1
ATOM 2195 C C . ARG B 1 115 ? -11.188 18.891 10.141 1 90.5 115 ARG B C 1
ATOM 2197 O O . ARG B 1 115 ? -11.359 18.125 9.188 1 90.5 115 ARG B O 1
ATOM 2204 N N . GLY B 1 116 ? -12.156 19.406 10.727 1 91.06 116 GLY B N 1
ATOM 2205 C CA . GLY B 1 116 ? -13.539 19.109 10.406 1 91.06 116 GLY B CA 1
ATOM 2206 C C . GLY B 1 116 ? -13.875 19.344 8.945 1 91.06 116 GLY B C 1
ATOM 2207 O O . GLY B 1 116 ? -14.203 18.406 8.219 1 91.06 116 GLY B O 1
ATOM 2208 N N . PRO B 1 117 ? -13.695 20.531 8.477 1 91.56 117 PRO B N 1
ATOM 2209 C CA . PRO B 1 117 ? -14.047 20.859 7.09 1 91.56 117 PRO B CA 1
ATOM 2210 C C . PRO B 1 117 ? -13.242 20.047 6.074 1 91.56 117 PRO B C 1
ATOM 2212 O O . PRO B 1 117 ? -13.781 19.641 5.043 1 91.56 117 PRO B O 1
ATOM 2215 N N . LEU B 1 118 ? -12.016 19.703 6.359 1 92.31 118 LEU B N 1
ATOM 2216 C CA . LEU B 1 118 ? -11.148 19.047 5.383 1 92.31 118 LEU B CA 1
ATOM 2217 C C . LEU B 1 118 ? -11.367 17.547 5.387 1 92.31 118 LEU B C 1
ATOM 2219 O O . LEU B 1 118 ? -11.273 16.891 4.34 1 92.31 118 LEU B O 1
ATOM 2223 N N . THR B 1 119 ? -11.68 17.016 6.523 1 94.88 119 THR B N 1
ATOM 2224 C CA . THR B 1 119 ? -11.695 15.562 6.629 1 94.88 119 THR B CA 1
ATOM 2225 C C . THR B 1 119 ? -13.117 15.047 6.84 1 94.88 119 THR B C 1
ATOM 2227 O O . THR B 1 119 ? -13.398 13.875 6.594 1 94.88 119 THR B O 1
ATOM 2230 N N . GLY B 1 120 ? -13.992 15.906 7.359 1 93.88 120 GLY B N 1
ATOM 2231 C CA . GLY B 1 120 ? -15.32 15.477 7.766 1 93.88 120 GLY B CA 1
ATOM 2232 C C . GLY B 1 120 ? -15.367 14.93 9.18 1 93.88 120 GLY B C 1
ATOM 2233 O O . GLY B 1 120 ? -16.422 14.555 9.68 1 93.88 120 GLY B O 1
ATOM 2234 N N . VAL B 1 121 ? -14.219 14.828 9.82 1 95.38 121 VAL B N 1
ATOM 2235 C CA . VAL B 1 121 ? -14.141 14.352 11.195 1 95.38 121 VAL B CA 1
ATOM 2236 C C . VAL B 1 121 ? -14.133 15.539 12.156 1 95.38 121 VAL B C 1
ATOM 2238 O O . VAL B 1 121 ? -13.125 16.25 12.266 1 95.38 121 VAL B O 1
ATOM 2241 N N . TRP B 1 122 ? -15.133 15.734 12.914 1 91.81 122 TRP B N 1
ATOM 2242 C CA . TRP B 1 122 ? -15.297 16.922 13.742 1 91.81 122 TRP B CA 1
ATOM 2243 C C . TRP B 1 122 ? -14.898 16.656 15.18 1 91.81 122 TRP B C 1
ATOM 2245 O O . TRP B 1 122 ? -14.633 17.578 15.953 1 91.81 122 TRP B O 1
ATOM 2255 N N . GLY B 1 123 ? -14.867 15.414 15.555 1 90.44 123 GLY B N 1
ATOM 2256 C CA . GLY B 1 123 ? -14.406 15.055 16.891 1 90.44 123 GLY B CA 1
ATOM 2257 C C . GLY B 1 123 ? -12.898 14.844 16.953 1 90.44 123 GLY B C 1
ATOM 2258 O O . GLY B 1 123 ? -12.188 15.07 15.977 1 90.44 123 GLY B O 1
ATOM 2259 N N . SER B 1 124 ? -12.453 14.445 18.141 1 92.88 124 SER B N 1
ATOM 2260 C CA . SER B 1 124 ? -11.031 14.18 18.344 1 92.88 124 SER B CA 1
ATOM 2261 C C . SER B 1 124 ? -10.602 12.906 17.609 1 92.88 124 SER B C 1
ATOM 2263 O O . SER B 1 124 ? -11.391 11.977 17.453 1 92.88 124 SER B O 1
ATOM 2265 N N . TRP B 1 125 ? -9.383 12.875 17.156 1 95.12 125 TRP B N 1
ATOM 2266 C CA . TRP B 1 125 ? -8.852 11.695 16.469 1 95.12 125 TRP B CA 1
ATOM 2267 C C . TRP B 1 125 ? -8.859 10.484 17.391 1 95.12 125 TRP B C 1
ATOM 2269 O O . TRP B 1 125 ? -9.016 9.352 16.922 1 95.12 125 TRP B O 1
ATOM 2279 N N . GLU B 1 126 ? -8.734 10.711 18.656 1 93.88 126 GLU B N 1
ATOM 2280 C CA . GLU B 1 126 ? -8.688 9.625 19.641 1 93.88 126 GLU B CA 1
ATOM 2281 C C . GLU B 1 126 ? -10.008 8.867 19.672 1 93.88 126 GLU B C 1
ATOM 2283 O O . GLU B 1 126 ? -10.039 7.672 20 1 93.88 126 GLU B O 1
ATOM 2288 N N . THR B 1 127 ? -10.992 9.562 19.297 1 93.62 127 THR B N 1
ATOM 2289 C CA . THR B 1 127 ? -12.312 8.945 19.406 1 93.62 127 THR B CA 1
ATOM 2290 C C . THR B 1 127 ? -12.883 8.656 18.016 1 93.62 127 THR B C 1
ATOM 2292 O O . THR B 1 127 ? -14.023 8.203 17.891 1 93.62 127 THR B O 1
ATOM 2295 N N . ALA B 1 128 ? -12.078 8.945 17.047 1 95.31 128 ALA B N 1
ATOM 2296 C CA . ALA B 1 128 ? -12.555 8.719 15.688 1 95.31 128 ALA B CA 1
ATOM 2297 C C . ALA B 1 128 ? -12.68 7.227 15.383 1 95.31 128 ALA B C 1
ATOM 2299 O O . ALA B 1 128 ? -11.766 6.453 15.672 1 95.31 128 ALA B O 1
ATOM 2300 N N . SER B 1 129 ? -13.781 6.832 14.805 1 96.12 129 SER B N 1
ATOM 2301 C CA . SER B 1 129 ? -14 5.438 14.438 1 96.12 129 SER B CA 1
ATOM 2302 C C . SER B 1 129 ? -13.281 5.09 13.133 1 96.12 129 SER B C 1
ATOM 2304 O O . SER B 1 129 ? -12.93 5.98 12.359 1 96.12 129 SER B O 1
ATOM 2306 N N . GLY B 1 130 ? -13.086 3.779 12.93 1 96.19 130 GLY B N 1
ATOM 2307 C CA . GLY B 1 130 ? -12.531 3.326 11.664 1 96.19 130 GLY B CA 1
ATOM 2308 C C . GLY B 1 130 ? -13.32 3.793 10.461 1 96.19 130 GLY B C 1
ATOM 2309 O O . GLY B 1 130 ? -12.742 4.152 9.438 1 96.19 130 GLY B O 1
ATOM 2310 N N . ASP B 1 131 ? -14.602 3.785 10.648 1 96.62 131 ASP B N 1
ATOM 2311 C CA . ASP B 1 131 ? -15.477 4.215 9.562 1 96.62 131 ASP B CA 1
ATOM 2312 C C . ASP B 1 131 ? -15.273 5.695 9.25 1 96.62 131 ASP B C 1
ATOM 2314 O O . ASP B 1 131 ? -15.281 6.09 8.078 1 96.62 131 ASP B O 1
ATOM 2318 N N . GLU B 1 132 ? -15.094 6.543 10.234 1 96.75 132 GLU B N 1
ATOM 2319 C CA . GLU B 1 132 ? -14.844 7.965 10.016 1 96.75 132 GLU B CA 1
ATOM 2320 C C . GLU B 1 132 ? -13.523 8.188 9.281 1 96.75 132 GLU B C 1
ATOM 2322 O O . GLU B 1 132 ? -13.43 9.039 8.398 1 96.75 132 GLU B O 1
ATOM 2327 N N . ILE B 1 133 ? -12.578 7.391 9.625 1 97.44 133 ILE B N 1
ATOM 2328 C CA . ILE B 1 133 ? -11.273 7.504 8.984 1 97.44 133 ILE B CA 1
ATOM 2329 C C . ILE B 1 133 ? -11.383 7.078 7.52 1 97.44 133 ILE B C 1
ATOM 2331 O O . ILE B 1 133 ? -10.812 7.723 6.637 1 97.44 133 ILE B O 1
ATOM 2335 N N . ARG B 1 134 ? -12.141 6.031 7.293 1 95.94 134 ARG B N 1
ATOM 2336 C CA . ARG B 1 134 ? -12.336 5.566 5.922 1 95.94 134 ARG B CA 1
ATOM 2337 C C . ARG B 1 134 ? -13.039 6.629 5.078 1 95.94 134 ARG B C 1
ATOM 2339 O O . ARG B 1 134 ? -12.672 6.848 3.922 1 95.94 134 ARG B O 1
ATOM 2346 N N . GLN B 1 135 ? -13.953 7.258 5.656 1 96.5 135 GLN B N 1
ATOM 2347 C CA . GLN B 1 135 ? -14.68 8.312 4.949 1 96.5 135 GLN B CA 1
ATOM 2348 C C . GLN B 1 135 ? -13.766 9.5 4.648 1 96.5 135 GLN B C 1
ATOM 2350 O O . GLN B 1 135 ? -13.836 10.078 3.564 1 96.5 135 GLN B O 1
ATOM 2355 N N . PHE B 1 136 ? -13.047 9.844 5.645 1 97.38 136 PHE B N 1
ATOM 2356 C CA . PHE B 1 136 ? -12.055 10.891 5.461 1 97.38 136 PHE B CA 1
ATOM 2357 C C . PHE B 1 136 ? -11.133 10.57 4.289 1 97.38 136 PHE B C 1
ATOM 2359 O O . PHE B 1 136 ? -10.953 11.398 3.393 1 97.38 136 PHE B O 1
ATOM 2366 N N . LEU B 1 137 ? -10.562 9.336 4.242 1 95.88 137 LEU B N 1
ATOM 2367 C CA . LEU B 1 137 ? -9.641 8.93 3.188 1 95.88 137 LEU B CA 1
ATOM 2368 C C . LEU B 1 137 ? -10.344 8.906 1.833 1 95.88 137 LEU B C 1
ATOM 2370 O O . LEU B 1 137 ? -9.773 9.344 0.829 1 95.88 137 LEU B O 1
ATOM 2374 N N . ASP B 1 138 ? -11.547 8.469 1.824 1 94.88 138 ASP B N 1
ATOM 2375 C CA . ASP B 1 138 ? -12.336 8.445 0.6 1 94.88 138 ASP B CA 1
ATOM 2376 C C . ASP B 1 138 ? -12.594 9.852 0.079 1 94.88 138 ASP B C 1
ATOM 2378 O O . ASP B 1 138 ? -12.5 10.102 -1.125 1 94.88 138 ASP B O 1
ATOM 2382 N N . ARG B 1 139 ? -12.891 10.766 0.993 1 95.06 139 ARG B N 1
ATOM 2383 C CA . ARG B 1 139 ? -13.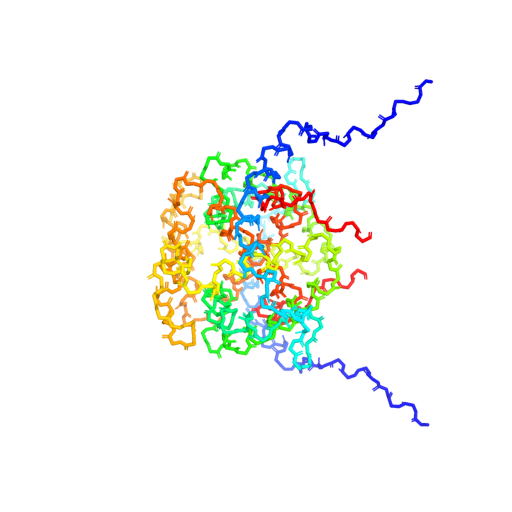125 12.164 0.64 1 95.06 139 ARG B CA 1
ATOM 2384 C C . ARG B 1 139 ? -11.891 12.773 -0.014 1 95.06 139 ARG B C 1
ATOM 2386 O O . ARG B 1 139 ? -11.992 13.453 -1.036 1 95.06 139 ARG B O 1
ATOM 2393 N N . TRP B 1 140 ? -10.773 12.539 0.591 1 94.81 140 TRP B N 1
ATOM 2394 C CA . TRP B 1 140 ? -9.531 13.086 0.062 1 94.81 140 TRP B CA 1
ATOM 2395 C C . TRP B 1 140 ? -9.172 12.43 -1.27 1 94.81 140 TRP B C 1
ATOM 2397 O O . TRP B 1 140 ? -8.773 13.117 -2.215 1 94.81 140 TRP B O 1
ATOM 2407 N N . GLU B 1 141 ? -9.367 11.164 -1.33 1 92.81 141 GLU B N 1
ATOM 2408 C CA . GLU B 1 141 ? -9 10.414 -2.527 1 92.81 141 GLU B CA 1
ATOM 2409 C C . GLU B 1 141 ? -9.828 10.859 -3.73 1 92.81 141 GLU B C 1
ATOM 2411 O O . GLU B 1 141 ? -9.32 10.922 -4.852 1 92.81 141 GLU B O 1
ATOM 2416 N N . ASN B 1 142 ? -11.062 11.227 -3.514 1 91.38 142 ASN B N 1
ATOM 2417 C CA . ASN B 1 142 ? -12 11.516 -4.59 1 91.38 142 ASN B CA 1
ATOM 2418 C C . ASN B 1 142 ? -12.297 13.008 -4.688 1 91.38 142 ASN B C 1
ATOM 2420 O O . ASN B 1 142 ? -13.273 13.406 -5.328 1 91.38 142 ASN B O 1
ATOM 2424 N N . SER B 1 143 ? -11.492 13.781 -4.09 1 92 143 SER B N 1
ATOM 2425 C CA . SER B 1 143 ? -11.695 15.227 -4.098 1 92 143 SER B CA 1
ATOM 2426 C C . SER B 1 143 ? -11.414 15.812 -5.473 1 92 143 SER B C 1
ATOM 2428 O O . SER B 1 143 ? -10.602 15.273 -6.23 1 92 143 SER B O 1
ATOM 2430 N N . SER B 1 144 ? -12.102 16.922 -5.781 1 91.44 144 SER B N 1
ATOM 2431 C CA . SER B 1 144 ? -11.828 17.641 -7.023 1 91.44 144 SER B CA 1
ATOM 2432 C C . SER B 1 144 ? -10.555 18.484 -6.906 1 91.44 144 SER B C 1
ATOM 2434 O O . SER B 1 144 ? -9.984 18.891 -7.918 1 91.44 144 SER B O 1
ATOM 2436 N N . LEU B 1 145 ? -10.109 18.719 -5.691 1 90 145 LEU B N 1
ATOM 2437 C CA . LEU B 1 145 ? -8.906 19.516 -5.434 1 90 145 LEU B CA 1
ATOM 2438 C C . LEU B 1 145 ? -7.664 18.625 -5.445 1 90 145 LEU B C 1
ATOM 2440 O O . LEU B 1 145 ? -7.594 17.641 -4.711 1 90 145 LEU B O 1
ATOM 2444 N N . ASP B 1 146 ? -6.738 18.984 -6.188 1 86.31 146 ASP B N 1
ATOM 2445 C CA . ASP B 1 146 ? -5.496 18.234 -6.324 1 86.31 146 ASP B CA 1
ATOM 2446 C C . ASP B 1 146 ? -4.754 18.156 -4.992 1 86.31 146 ASP B C 1
ATOM 2448 O O . ASP B 1 146 ? -4.156 17.125 -4.668 1 86.31 146 ASP B O 1
ATOM 2452 N N . LEU B 1 147 ? -4.812 19.25 -4.277 1 85.81 147 LEU B N 1
ATOM 2453 C CA . LEU B 1 147 ? -4.102 19.328 -3.004 1 85.81 147 LEU B CA 1
ATOM 2454 C C . LEU B 1 147 ? -4.566 18.219 -2.055 1 85.81 147 LEU B C 1
ATOM 2456 O O . LEU B 1 147 ? -3.748 17.594 -1.375 1 85.81 147 LEU B O 1
ATOM 2460 N N . LEU B 1 148 ? -5.852 17.922 -2.012 1 92.38 148 LEU B N 1
ATOM 2461 C CA . LEU B 1 148 ? -6.395 16.906 -1.118 1 92.38 148 LEU B CA 1
ATOM 2462 C C . LEU B 1 148 ? -6.031 15.508 -1.609 1 92.38 148 LEU B C 1
ATOM 2464 O O . LEU B 1 148 ? -5.691 14.633 -0.809 1 92.38 148 LEU B O 1
ATOM 2468 N N . ARG B 1 149 ? -5.996 15.398 -2.895 1 91 149 ARG B N 1
ATOM 2469 C CA . ARG B 1 149 ? -5.59 14.117 -3.461 1 91 149 ARG B CA 1
ATOM 2470 C C . ARG B 1 149 ? -4.109 13.844 -3.199 1 91 149 ARG B C 1
ATOM 2472 O O . ARG B 1 149 ? -3.725 12.719 -2.896 1 91 149 ARG B O 1
ATOM 2479 N N . GLN B 1 150 ? -3.355 14.82 -3.289 1 87.25 150 GLN B N 1
ATOM 2480 C CA . GLN B 1 150 ? -1.93 14.703 -3.002 1 87.25 150 GLN B CA 1
ATOM 2481 C C . GLN B 1 150 ? -1.689 14.383 -1.53 1 87.25 150 GLN B C 1
ATOM 2483 O O . GLN B 1 150 ? -0.797 13.602 -1.199 1 87.25 150 GLN B O 1
ATOM 2488 N N . GLY B 1 151 ? -2.5 15 -0.714 1 91.81 151 GLY B N 1
ATOM 2489 C CA . GLY B 1 151 ? -2.42 14.672 0.701 1 91.81 151 GLY B CA 1
ATOM 2490 C C . GLY B 1 151 ? -2.742 13.219 0.999 1 91.81 151 GLY B C 1
ATOM 2491 O O . GLY B 1 151 ? -2.059 12.578 1.8 1 91.81 151 GLY B O 1
ATOM 2492 N N . HIS B 1 152 ? -3.793 12.766 0.35 1 93.94 152 HIS B N 1
ATOM 2493 C CA . HIS B 1 152 ? -4.168 11.367 0.5 1 93.94 152 HIS B CA 1
ATOM 2494 C C . HIS B 1 152 ? -3.033 10.445 0.06 1 93.94 152 HIS B C 1
ATOM 2496 O O . HIS B 1 152 ? -2.658 9.523 0.79 1 93.94 152 HIS B O 1
ATOM 2502 N N . SER B 1 153 ? -2.465 10.719 -1.063 1 90.06 153 SER B N 1
ATOM 2503 C CA . SER B 1 153 ? -1.396 9.891 -1.614 1 90.06 153 SER B CA 1
ATOM 2504 C C . SER B 1 153 ? -0.157 9.922 -0.724 1 90.06 153 SER B C 1
ATOM 2506 O O . SER B 1 153 ? 0.517 8.906 -0.552 1 90.06 153 SER B O 1
ATOM 2508 N N . SER B 1 154 ? 0.112 11.07 -0.217 1 90.62 154 SER B N 1
ATOM 2509 C CA . SER B 1 154 ? 1.268 11.211 0.664 1 90.62 154 SER B CA 1
ATOM 2510 C C . SER B 1 154 ? 1.092 10.383 1.936 1 90.62 154 SER B C 1
ATOM 2512 O O . SER B 1 154 ? 2.023 9.711 2.377 1 90.62 154 SER B O 1
ATOM 2514 N N . LEU B 1 155 ? -0.107 10.414 2.504 1 94.06 155 LEU B N 1
ATOM 2515 C CA . LEU B 1 155 ? -0.393 9.641 3.705 1 94.06 155 LEU B CA 1
ATOM 2516 C C . LEU B 1 155 ? -0.259 8.148 3.432 1 94.06 155 LEU B C 1
ATOM 2518 O O . LEU B 1 155 ? 0.389 7.426 4.195 1 94.06 155 LEU B O 1
ATOM 2522 N N . LEU B 1 156 ? -0.842 7.766 2.348 1 93.44 156 LEU B N 1
ATOM 2523 C CA . LEU B 1 156 ? -0.797 6.359 1.955 1 93.44 156 LEU B CA 1
ATOM 2524 C C . LEU B 1 156 ? 0.639 5.91 1.71 1 93.44 156 LEU B C 1
ATOM 2526 O O . LEU B 1 156 ? 1.074 4.891 2.246 1 93.44 156 LEU B O 1
ATOM 2530 N N . GLN B 1 157 ? 1.39 6.633 1.001 1 89.06 157 GLN B N 1
ATOM 2531 C CA . GLN B 1 157 ? 2.777 6.309 0.685 1 89.06 157 GLN B CA 1
ATOM 2532 C C . GLN B 1 157 ? 3.619 6.203 1.952 1 89.06 157 GLN B C 1
ATOM 2534 O O . GLN B 1 157 ? 4.371 5.242 2.125 1 89.06 157 GLN B O 1
ATOM 2539 N N . MET B 1 158 ? 3.494 7.203 2.779 1 92.31 158 MET B N 1
ATOM 2540 C CA . MET B 1 158 ? 4.305 7.238 3.992 1 92.31 158 MET B CA 1
ATOM 2541 C C . MET B 1 158 ? 4.012 6.027 4.875 1 92.31 158 MET B C 1
ATOM 2543 O O . MET B 1 158 ? 4.934 5.371 5.363 1 92.31 158 MET B O 1
ATOM 2547 N N . VAL B 1 159 ? 2.758 5.684 5 1 95.19 159 VAL B N 1
ATOM 2548 C CA . VAL B 1 159 ? 2.359 4.602 5.895 1 95.19 159 VAL B CA 1
ATOM 2549 C C . VAL B 1 159 ? 2.734 3.256 5.277 1 95.19 159 VAL B C 1
ATOM 2551 O O . VAL B 1 159 ? 3.277 2.383 5.957 1 95.19 159 VAL B O 1
ATOM 2554 N N . MET B 1 160 ? 2.502 3.1 4.016 1 92.75 160 MET B N 1
ATOM 2555 C CA . MET B 1 160 ? 2.797 1.829 3.359 1 92.75 160 MET B CA 1
ATOM 2556 C C . MET B 1 160 ? 4.301 1.58 3.311 1 92.75 160 MET B C 1
ATOM 2558 O O . MET B 1 160 ? 4.758 0.46 3.545 1 92.75 160 MET B O 1
ATOM 2562 N N . MET B 1 161 ? 5.059 2.586 3.08 1 89.62 161 MET B N 1
ATOM 2563 C CA . MET B 1 161 ? 6.508 2.428 3.068 1 89.62 161 MET B CA 1
ATOM 2564 C C . MET B 1 161 ? 7.027 2.064 4.457 1 89.62 161 MET B C 1
ATOM 2566 O O . MET B 1 161 ? 7.93 1.234 4.59 1 89.62 161 MET B O 1
ATOM 2570 N N . ALA B 1 162 ? 6.492 2.701 5.391 1 92.31 162 ALA B N 1
ATOM 2571 C CA . ALA B 1 162 ? 6.875 2.393 6.766 1 92.31 162 ALA B CA 1
ATOM 2572 C C . ALA B 1 162 ? 6.543 0.945 7.117 1 92.31 162 ALA B C 1
ATOM 2574 O O . ALA B 1 162 ? 7.348 0.252 7.746 1 92.31 162 ALA B O 1
ATOM 2575 N N . TRP B 1 163 ? 5.379 0.457 6.703 1 93.5 163 TRP B N 1
ATOM 2576 C CA . TRP B 1 163 ? 4.961 -0.911 6.996 1 93.5 163 TRP B CA 1
ATOM 2577 C C . TRP B 1 163 ? 5.84 -1.917 6.254 1 93.5 163 TRP B C 1
ATOM 2579 O O . TRP B 1 163 ? 6.355 -2.859 6.859 1 93.5 163 TRP B O 1
ATOM 2589 N N . TYR B 1 164 ? 6.09 -1.644 4.996 1 86.25 164 TYR B N 1
ATOM 2590 C CA . TYR B 1 164 ? 6.766 -2.625 4.156 1 86.25 164 TYR B CA 1
ATOM 2591 C C . TYR B 1 164 ? 8.266 -2.631 4.426 1 86.25 164 TYR B C 1
ATOM 2593 O O . TYR B 1 164 ? 8.977 -3.527 3.973 1 86.25 164 TYR B O 1
ATOM 2601 N N . SER B 1 165 ? 8.734 -1.741 5.133 1 86.5 165 SER B N 1
ATOM 2602 C CA . SER B 1 165 ? 10.133 -1.737 5.531 1 86.5 165 SER B CA 1
ATOM 2603 C C . SER B 1 165 ? 10.375 -2.658 6.723 1 86.5 165 SER B C 1
ATOM 2605 O O . SER B 1 165 ? 11.523 -2.947 7.074 1 86.5 165 SER B O 1
ATOM 2607 N N . ARG B 1 166 ? 9.297 -3.15 7.238 1 87.81 166 ARG B N 1
ATOM 2608 C CA . ARG B 1 166 ? 9.406 -3.955 8.453 1 87.81 166 ARG B CA 1
ATOM 2609 C C . ARG B 1 166 ? 9.531 -5.438 8.117 1 87.81 166 ARG B C 1
ATOM 2611 O O . ARG B 1 166 ? 8.883 -5.926 7.191 1 87.81 166 ARG B O 1
ATOM 2618 N N . ALA B 1 167 ? 10.203 -6.145 9 1 83.06 167 ALA B N 1
ATOM 2619 C CA . ALA B 1 167 ? 10.359 -7.586 8.836 1 83.06 167 ALA B CA 1
ATOM 2620 C C . ALA B 1 167 ? 9.008 -8.297 8.953 1 83.06 167 ALA B C 1
ATOM 2622 O O . ALA B 1 167 ? 8.766 -9.297 8.273 1 83.06 167 ALA B O 1
ATOM 2623 N N . GLU B 1 168 ? 8.156 -7.719 9.742 1 85.19 168 GLU B N 1
ATOM 2624 C CA . GLU B 1 168 ? 6.844 -8.32 9.969 1 85.19 168 GLU B CA 1
ATOM 2625 C C . GLU B 1 168 ? 6.023 -8.352 8.688 1 85.19 168 GLU B C 1
ATOM 2627 O O . GLU B 1 168 ? 5.25 -9.289 8.461 1 85.19 168 GLU B O 1
ATOM 2632 N N . ALA B 1 169 ? 6.18 -7.359 7.891 1 84.5 169 ALA B N 1
ATOM 2633 C CA . ALA B 1 169 ? 5.441 -7.305 6.633 1 84.5 169 ALA B CA 1
ATOM 2634 C C . ALA B 1 169 ? 5.836 -8.461 5.715 1 84.5 169 ALA B C 1
ATOM 2636 O O . ALA B 1 169 ? 5 -8.984 4.977 1 84.5 169 ALA B O 1
ATOM 2637 N N . TRP B 1 170 ? 7.055 -8.922 5.859 1 80.62 170 TRP B N 1
ATOM 2638 C CA . TRP B 1 170 ? 7.574 -10.008 5.035 1 80.62 170 TRP B CA 1
ATOM 2639 C C . TRP B 1 170 ? 7.168 -11.359 5.605 1 80.62 170 TRP B C 1
ATOM 2641 O O . TRP B 1 170 ? 6.801 -12.273 4.859 1 80.62 170 TRP B O 1
ATOM 2651 N N . THR B 1 171 ? 7.227 -11.414 6.891 1 80.06 171 THR B N 1
ATOM 2652 C CA . THR B 1 171 ? 6.824 -12.656 7.547 1 80.06 171 THR B CA 1
ATOM 2653 C C . THR B 1 171 ? 5.348 -12.945 7.301 1 80.06 171 THR B C 1
ATOM 2655 O O . THR B 1 171 ? 4.953 -14.102 7.152 1 80.06 171 THR B O 1
ATOM 2658 N N . HIS B 1 172 ? 4.609 -11.883 7.242 1 78.19 172 HIS B N 1
ATOM 2659 C CA . HIS B 1 172 ? 3.176 -12.016 6.996 1 78.19 172 HIS B CA 1
ATOM 2660 C C . HIS B 1 172 ? 2.904 -12.602 5.617 1 78.19 172 HIS B C 1
ATOM 2662 O O . HIS B 1 172 ? 1.905 -13.297 5.422 1 78.19 172 HIS B O 1
ATOM 2668 N N . CYS B 1 173 ? 3.863 -12.406 4.746 1 76.25 173 CYS B N 1
ATOM 2669 C CA . CYS B 1 173 ? 3.727 -12.922 3.387 1 76.25 173 CYS B CA 1
ATOM 2670 C C . CYS B 1 173 ? 4.363 -14.297 3.256 1 76.25 173 CYS B C 1
ATOM 2672 O O . CYS B 1 173 ? 4.352 -14.891 2.176 1 76.25 173 CYS B O 1
ATOM 2674 N N . GLY B 1 174 ? 4.836 -14.781 4.352 1 71.88 174 GLY B N 1
ATOM 2675 C CA . GLY B 1 174 ? 5.453 -16.094 4.34 1 71.88 174 GLY B CA 1
ATOM 2676 C C . GLY B 1 174 ? 6.902 -16.078 3.895 1 71.88 174 GLY B C 1
ATOM 2677 O O . GLY B 1 174 ? 7.473 -17.109 3.564 1 71.88 174 GLY B O 1
ATOM 2678 N N . TYR B 1 175 ? 7.406 -14.812 3.705 1 72.88 175 TYR B N 1
ATOM 2679 C CA . TYR B 1 175 ? 8.789 -14.672 3.273 1 72.88 175 TYR B CA 1
ATOM 2680 C C . TYR B 1 175 ? 9.703 -14.391 4.461 1 72.88 175 TYR B C 1
ATOM 2682 O O . TYR B 1 175 ? 9.273 -13.828 5.469 1 72.88 175 TYR B O 1
ATOM 2690 N N . PRO B 1 176 ? 10.922 -14.938 4.414 1 63.34 176 PRO B N 1
ATOM 2691 C CA . PRO B 1 176 ? 11.805 -14.766 5.566 1 63.34 176 PRO B CA 1
ATOM 2692 C C . PRO B 1 176 ? 12.203 -13.312 5.801 1 63.34 176 PRO B C 1
ATOM 2694 O O . PRO B 1 176 ? 12.742 -12.977 6.859 1 63.34 176 PRO B O 1
ATOM 2697 N N . GLY B 1 177 ? 12.016 -12.422 5.102 1 58.31 177 GLY B N 1
ATOM 2698 C CA . GLY B 1 177 ? 12.281 -11.008 5.348 1 58.31 177 GLY B CA 1
ATOM 2699 C C . GLY B 1 177 ? 12.82 -10.289 4.129 1 58.31 177 GLY B C 1
ATOM 2700 O O . GLY B 1 177 ? 13 -10.891 3.068 1 58.31 177 GLY B O 1
ATOM 2701 N N . PRO B 1 178 ? 12.891 -8.898 4.207 1 59.25 178 PRO B N 1
ATOM 2702 C CA . PRO B 1 178 ? 13.43 -8.164 3.055 1 59.25 178 PRO B CA 1
ATOM 2703 C C . PRO B 1 178 ? 14.852 -8.586 2.695 1 59.25 178 PRO B C 1
ATOM 2705 O O . PRO B 1 178 ? 15.617 -8.992 3.57 1 59.25 178 PRO B O 1
ATOM 2708 N N . PRO B 1 179 ? 15.117 -8.75 1.286 1 49.12 179 PRO B N 1
ATOM 2709 C CA . PRO B 1 179 ? 16.469 -9.18 0.892 1 49.12 179 PRO B CA 1
ATOM 2710 C C . PRO B 1 179 ? 17.562 -8.289 1.463 1 49.12 179 PRO B C 1
ATOM 2712 O O . PRO B 1 179 ? 17.344 -7.086 1.648 1 49.12 179 PRO B O 1
ATOM 2715 N N . THR B 1 180 ? 18.25 -8.719 2.457 1 44.38 180 THR B N 1
ATOM 2716 C CA . THR B 1 180 ? 19.438 -8.016 2.914 1 44.38 180 THR B CA 1
ATOM 2717 C C . THR B 1 180 ? 20.375 -7.699 1.743 1 44.38 180 THR B C 1
ATOM 2719 O O . THR B 1 180 ? 20.703 -8.578 0.948 1 44.38 180 THR B O 1
ATOM 2722 N N . VAL B 1 181 ? 20.094 -6.445 1.121 1 36.5 181 VAL B N 1
ATOM 2723 C CA . VAL B 1 181 ? 21.172 -6.094 0.197 1 36.5 181 VAL B CA 1
ATOM 2724 C C . VAL B 1 181 ? 22.5 -6.023 0.949 1 36.5 181 VAL B C 1
ATOM 2726 O O . VAL B 1 181 ? 22.547 -5.586 2.1 1 36.5 181 VAL B O 1
#

InterPro domains:
  IPR006311 Twin-arginine translocation pathway, signal sequence [PS51318] (1-45)

Secondary structure (DSSP, 8-state):
------------HHHHHHHHHHHHHHHHHHHHHHHSS------BPTT-SS-BGGGHHHHHHHHHHHTBTTB-GGGHHHHHHHHHHHHHHHHHTS-HHHHHHHHHHHHHHHSHHHHHHHHS--S-GGG--HHHHHHHHHHHHT-SSHHHHHHHHHHHHHHHHHHHTSHHHHHHTT-SSS---/------------HHHHHHHHHHHHHHHHHHHHHHHSS------BPTT-SS-BGGGHHHHHHHHHHHTBTTB-GGGHHHHHHHHHHHHHHHHHTS-HHHHHHHHHHHHHHHSHHHHHHHHS--S-GGG--HHHHHHHHHHHHT-SSHHHHHHHHHHHHHHHHHHHTSHHHHHHTT-S-S---